Protein AF-0000000087518434 (afdb_homodimer)

Foldseek 3Di:
DDPPPPPDPDPDPPPCPVVPPPDDDDDPPPVVVQVVLVVQVVCQVVVNPFQEWEDEPPDIGGHHLVLLLVQFVQSVVVCVPPPPPSHYYYDYDYPAHPVLVVQQVCCSSHVDGDDDPVCLVRNLVVCVVRHRVVSNVVSVVVNVVVVVVVVVVVPPD/DDDDPPPDPDPDPPPCPVVPPPDDDDDPPPVVVQVVLVVQVVCQVVVNPFQEWEDEPPDIGGHHLVLLLVQFVQSVVVCVPPPPPSHYYYDYDYPAHPVLVVQQVCCSSHVDGDDDPVCLVRNLVVCVVRHRVVSNVVSVVVNVVVVVVVVVVVPPD

pLDDT: mean 83.7, std 20.3, range [28.55, 98.69]

Nearest PDB structures (foldseek):
  6xxs-assembly1_B  TM=9.021E-01  e=8.656E-11  Homo sapiens
  3lbz-assembly1_A  TM=9.138E-01  e=1.676E-10  Homo sapiens
  6zbu-assembly1_A  TM=9.008E-01  e=1.055E-10  Homo sapiens
  6xxs-assembly1_E  TM=9.007E-01  e=1.676E-10  Homo sapiens
  4hxi-assembly1_A  TM=9.025E-01  e=1.676E-10  Homo sapiens

Organism: NCBI:txid62062

Secondary structure (DSSP, 8-state):
-----------------------EEEE-THHHHHHHHHHHHHHHHHTTT--EEEEETTEEEEE-HHHHHHH-HHHHHHHHSS----SPEEEEE-S--HHHHHHHHHHHHHSEEEE-TTTHHHHHHHHHHHT-HHHHHHHHHHHHHHHHHHHHHHH--/-----------------------EEEE-THHHHHHHHHHHHHHHHHTTT--EEEEETTEEEEE-HHHHHHH-HHHHHHHHSS----SPEEEEE-S--HHHHHHHHHHHHHSEEEE-TTTHHHHHHHHHHHT-HHHHHHHHHHHHHHHHHHHHHHH--

InterPro domains:
  IPR000210 BTB/POZ domain [PF00651] (40-144)
  IPR000210 BTB/POZ domain [PS50097] (50-117)
  IPR000210 BTB/POZ domain [SM00225] (50-147)
  IPR011333 SKP1/BTB/POZ domain superfamily [G3DSA:3.30.710.10] (19-148)
  IPR011333 SKP1/BTB/POZ domain superfamily [SSF54695] (30-143)
  IPR030601 Kelch-like protein 35, BTB/POZ domain [cd18265] (27-148)

Solvent-accessible surface area (backbone atoms only — not comparable to full-atom values): 17457 Å² total; per-residue (Å²): 136,78,81,73,78,76,72,72,80,69,76,69,78,74,70,78,70,59,78,71,74,65,68,42,72,48,67,63,51,48,58,43,29,40,52,38,34,49,45,50,37,52,24,32,77,70,52,51,81,41,46,28,33,39,34,22,84,95,43,78,42,50,30,41,56,61,59,43,32,51,51,15,54,44,45,30,58,60,48,70,74,46,70,90,66,72,59,72,41,78,45,79,49,78,97,46,53,54,71,45,48,51,46,52,51,42,22,64,41,64,26,36,36,85,33,34,86,88,45,31,63,60,39,26,53,44,22,55,71,38,36,23,62,72,56,24,54,48,30,55,54,49,52,52,50,52,52,51,52,53,48,52,61,65,67,55,129,136,83,74,84,73,76,72,73,80,69,75,69,77,74,69,77,70,59,78,72,76,64,68,42,73,50,67,63,52,48,58,44,30,39,52,40,33,49,45,49,38,52,25,31,77,70,51,51,78,42,48,27,32,40,34,21,84,95,41,77,42,50,30,41,58,63,59,45,31,53,51,15,54,44,44,30,59,60,48,72,74,45,70,90,64,73,58,72,41,78,46,79,49,80,96,45,54,54,70,44,47,50,45,52,51,43,23,66,43,64,26,36,35,86,33,33,86,86,45,32,63,60,40,26,53,44,23,56,69,40,37,23,60,72,58,23,54,49,29,55,54,49,52,52,52,51,52,50,50,54,48,52,61,66,67,54,129

Sequence (314 aa):
MGFGSAGEPQPLPQGDQQPQRKEMSFCEGPRHAEQILQVLNVYRCSGTFTDMVLQVDSSEFPCHRAILSAGSIYFRTMFNGQLRESRQQLVRIQGIGASTMETVLNFVYEGKAALDEANVGSVFGAADMLGVSVLSKACVQEMHAFLQWGLSLIAFPMGFGSAGEPQPLPQGDQQPQRKEMSFCEGPRHAEQILQVLNVYRCSGTFTDMVLQVDSSEFPCHRAILSAGSIYFRTMFNGQLRESRQQLVRIQGIGASTMETVLNFVYEGKAALDEANVGSVFGAADMLGVSVLSKACVQEMHAFLQWGLSLIAFP

Structure (mmCIF, N/CA/C/O backbone):
data_AF-0000000087518434-model_v1
#
loop_
_entity.id
_entity.type
_entity.pdbx_description
1 polymer 'BTB domain-containing protein'
#
loop_
_atom_site.group_PDB
_atom_site.id
_atom_site.type_symbol
_atom_site.label_atom_id
_atom_site.label_alt_id
_atom_site.label_comp_id
_atom_site.label_asym_id
_atom_site.label_entity_id
_atom_site.label_seq_id
_atom_site.pdbx_PDB_ins_code
_atom_site.Cartn_x
_atom_site.Cartn_y
_atom_site.Cartn_z
_atom_site.occupancy
_atom_site.B_iso_or_equiv
_atom_site.auth_seq_id
_atom_site.auth_comp_id
_atom_site.auth_asym_id
_atom_site.auth_atom_id
_atom_site.pdbx_PDB_model_num
ATOM 1 N N . MET A 1 1 ? 34.125 68.812 -29.812 1 32.25 1 MET A N 1
ATOM 2 C CA . MET A 1 1 ? 34.375 67.812 -28.75 1 32.25 1 MET A CA 1
ATOM 3 C C . MET A 1 1 ? 33.156 67.562 -27.891 1 32.25 1 MET A C 1
ATOM 5 O O . MET A 1 1 ? 32.75 68.5 -27.141 1 32.25 1 MET A O 1
ATOM 9 N N . GLY A 1 2 ? 32.188 66.938 -28.469 1 34.12 2 GLY A N 1
ATOM 10 C CA . GLY A 1 2 ? 30.844 66.688 -27.969 1 34.12 2 GLY A CA 1
ATOM 11 C C . GLY A 1 2 ? 30.828 65.812 -26.719 1 34.12 2 GLY A C 1
ATOM 12 O O . GLY A 1 2 ? 31.516 64.812 -26.641 1 34.12 2 GLY A O 1
ATOM 13 N N . PHE A 1 3 ? 30.578 66.438 -25.562 1 37.62 3 PHE A N 1
ATOM 14 C CA . PHE A 1 3 ? 30.391 65.812 -24.25 1 37.62 3 PHE A CA 1
ATOM 15 C C . PHE A 1 3 ? 29.375 64.688 -24.312 1 37.62 3 PHE A C 1
ATOM 17 O O . PHE A 1 3 ? 28.25 64.875 -24.781 1 37.62 3 PHE A O 1
ATOM 24 N N . GLY A 1 4 ? 29.766 63.406 -24.641 1 36.69 4 GLY A N 1
ATOM 25 C CA . GLY A 1 4 ? 28.922 62.219 -24.641 1 36.69 4 GLY A CA 1
ATOM 26 C C . 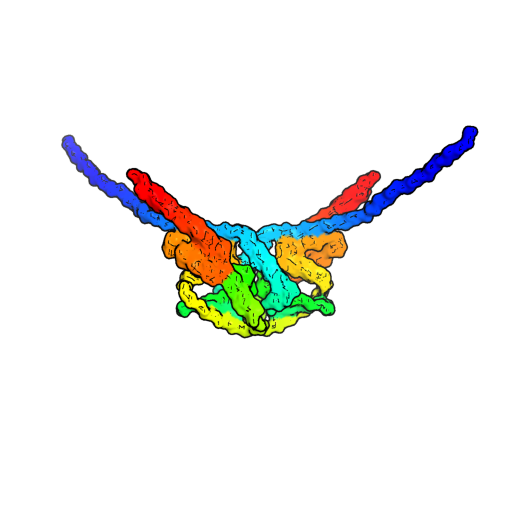GLY A 1 4 ? 28.109 62.062 -23.375 1 36.69 4 GLY A C 1
ATOM 27 O O . GLY A 1 4 ? 28.594 62.344 -22.281 1 36.69 4 GLY A O 1
ATOM 28 N N . SER A 1 5 ? 26.859 62.312 -23.422 1 34.34 5 SER A N 1
ATOM 29 C CA . SER A 1 5 ? 25.906 62.094 -22.344 1 34.34 5 SER A CA 1
ATOM 30 C C . SER A 1 5 ? 26.125 60.75 -21.656 1 34.34 5 SER A C 1
ATOM 32 O O . SER A 1 5 ? 26.297 59.75 -22.312 1 34.34 5 SER A O 1
ATOM 34 N N . ALA A 1 6 ? 26.797 60.781 -20.5 1 39.22 6 ALA A N 1
ATOM 35 C CA . ALA A 1 6 ? 26.938 59.656 -19.578 1 39.22 6 ALA A CA 1
ATOM 36 C C . ALA A 1 6 ? 25.625 58.875 -19.438 1 39.22 6 ALA A C 1
ATOM 38 O O . ALA A 1 6 ? 24.578 59.469 -19.188 1 39.22 6 ALA A O 1
ATOM 39 N N . GLY A 1 7 ? 25.453 57.844 -20.219 1 36.59 7 GLY A N 1
ATOM 40 C CA . GLY A 1 7 ? 24.328 56.906 -20.172 1 36.59 7 GLY A CA 1
ATOM 41 C C . GLY A 1 7 ? 23.797 56.688 -18.766 1 36.59 7 GLY A C 1
ATOM 42 O O . GLY A 1 7 ? 24.547 56.812 -17.781 1 36.59 7 GLY A O 1
ATOM 43 N N . GLU A 1 8 ? 22.578 57.094 -18.469 1 49.12 8 GLU A N 1
ATOM 44 C CA . GLU A 1 8 ? 21.906 56.844 -17.203 1 49.12 8 GLU A CA 1
ATOM 45 C C . GLU A 1 8 ? 22.141 55.438 -16.719 1 49.12 8 GLU A C 1
ATOM 47 O O . GLU A 1 8 ? 22.141 54.5 -17.516 1 49.12 8 GLU A O 1
ATOM 52 N N . PRO A 1 9 ? 22.828 55.25 -15.555 1 45.88 9 PRO A N 1
ATOM 53 C CA . PRO A 1 9 ? 23.016 53.875 -15.039 1 45.88 9 PRO A CA 1
ATOM 54 C C . PRO A 1 9 ? 21.75 53.031 -15.102 1 45.88 9 PRO A C 1
ATOM 56 O O . PRO A 1 9 ? 20.641 53.531 -14.875 1 45.88 9 PRO A O 1
ATOM 59 N N . GLN A 1 10 ? 21.562 52.188 -16.078 1 46.88 10 GLN A N 1
ATOM 60 C CA . GLN A 1 10 ? 20.422 51.281 -16.062 1 46.88 10 GLN A CA 1
ATOM 61 C C . GLN A 1 10 ? 20.234 50.625 -14.688 1 46.88 10 GLN A C 1
ATOM 63 O O . GLN A 1 10 ? 21.219 50.312 -14.008 1 46.88 10 GLN A O 1
ATOM 68 N N . PRO A 1 11 ? 19.109 50.969 -14.008 1 48.28 11 PRO A N 1
ATOM 69 C CA . PRO A 1 11 ? 18.938 50.312 -12.719 1 48.28 11 PRO A CA 1
ATOM 70 C C . PRO A 1 11 ? 19.359 48.844 -12.742 1 48.28 11 PRO A C 1
ATOM 72 O O . PRO A 1 11 ? 19.266 48.188 -13.781 1 48.28 11 PRO A O 1
ATOM 75 N N . LEU A 1 12 ? 20.312 48.406 -12 1 46.69 12 LEU A N 1
ATOM 76 C CA . LEU A 1 12 ? 20.641 47 -11.805 1 46.69 12 LEU A CA 1
ATOM 77 C C . LEU A 1 12 ? 19.375 46.156 -11.766 1 46.69 12 LEU A C 1
ATOM 79 O O . LEU A 1 12 ? 18.312 46.625 -11.352 1 46.69 12 LEU A O 1
ATOM 83 N N . PRO A 1 13 ? 19.141 45.25 -12.656 1 43.88 13 PRO A N 1
ATOM 84 C CA . PRO A 1 13 ? 17.953 44.406 -12.469 1 43.88 13 PRO A CA 1
ATOM 85 C C . PRO A 1 13 ? 17.672 44.094 -11 1 43.88 13 PRO A C 1
ATOM 87 O O . PRO A 1 13 ? 18.594 43.844 -10.227 1 43.88 13 PRO A O 1
ATOM 90 N N . GLN A 1 14 ? 16.906 44.906 -10.297 1 39.97 14 GLN A N 1
ATOM 91 C CA . GLN A 1 14 ? 16.438 44.438 -8.992 1 39.97 14 GLN A CA 1
ATOM 92 C C . GLN A 1 14 ? 16.234 42.938 -8.969 1 39.97 14 GLN A C 1
ATOM 94 O O . GLN A 1 14 ? 15.336 42.406 -9.633 1 39.97 14 GLN A O 1
ATOM 99 N N . GLY A 1 15 ? 17.25 42.125 -9.141 1 40.81 15 GLY A N 1
ATOM 100 C CA . GLY A 1 15 ? 17 40.719 -8.828 1 40.81 15 GLY A CA 1
ATOM 101 C C . GLY A 1 15 ? 15.961 40.531 -7.738 1 40.81 15 GLY A C 1
ATOM 102 O O . GLY A 1 15 ? 16.094 41.062 -6.641 1 40.81 15 GLY A O 1
ATOM 103 N N . ASP A 1 16 ? 14.695 40.594 -8.039 1 42 16 ASP A N 1
ATOM 104 C CA . ASP A 1 16 ? 13.617 40.156 -7.148 1 42 16 ASP A CA 1
ATOM 105 C C . ASP A 1 16 ? 14.102 39.094 -6.172 1 42 16 ASP A C 1
ATOM 107 O O . ASP A 1 16 ? 14.148 37.906 -6.508 1 42 16 ASP A O 1
ATOM 111 N N . GLN A 1 17 ? 15.156 39.281 -5.453 1 43.94 17 GLN A N 1
ATOM 112 C CA . GLN A 1 17 ? 15.469 38.406 -4.324 1 43.94 17 GLN A CA 1
ATOM 113 C C . GLN A 1 17 ? 14.211 38.062 -3.527 1 43.94 17 GLN A C 1
ATOM 115 O O . GLN A 1 17 ? 13.898 38.719 -2.541 1 43.94 17 GLN A O 1
ATOM 120 N N . GLN A 1 18 ? 13.062 38.031 -4.043 1 43.78 18 GLN A N 1
ATOM 121 C CA . GLN A 1 18 ? 12.031 37.438 -3.205 1 43.78 18 GLN A CA 1
ATOM 122 C C . GLN A 1 18 ? 12.586 36.281 -2.389 1 43.78 18 GLN A C 1
ATOM 124 O O . GLN A 1 18 ? 13.266 35.406 -2.928 1 43.78 18 GLN A O 1
ATOM 129 N N . PRO A 1 19 ? 12.914 36.406 -1.161 1 50.56 19 PRO A N 1
ATOM 130 C CA . PRO A 1 19 ? 13.336 35.25 -0.361 1 50.56 19 PRO A CA 1
ATOM 131 C C . PRO A 1 19 ? 12.688 33.969 -0.819 1 50.56 19 PRO A C 1
ATOM 133 O O . PRO A 1 19 ? 11.469 33.875 -0.977 1 50.56 19 PRO A O 1
ATOM 136 N N . GLN A 1 20 ? 13.289 33.312 -1.78 1 51.69 20 GLN A N 1
ATOM 137 C CA . GLN A 1 20 ? 12.852 32 -2.211 1 51.69 20 GLN A CA 1
ATOM 138 C C . GLN A 1 20 ? 12.383 31.156 -1.024 1 51.69 20 GLN A C 1
ATOM 140 O O . GLN A 1 20 ? 13.148 30.906 -0.09 1 51.69 20 GLN A O 1
ATOM 145 N N . ARG A 1 21 ? 11.094 31.328 -0.575 1 56.25 21 ARG A N 1
ATOM 146 C CA . ARG A 1 21 ? 10.508 30.406 0.395 1 56.25 21 ARG A CA 1
ATOM 147 C C . ARG A 1 21 ? 11.008 28.984 0.167 1 56.25 21 ARG A C 1
ATOM 149 O O . ARG A 1 21 ? 10.75 28.391 -0.883 1 56.25 21 ARG A O 1
ATOM 156 N N . LYS A 1 22 ? 12.188 28.719 0.733 1 62.34 22 LYS A N 1
ATOM 157 C CA . LYS A 1 22 ? 12.773 27.375 0.648 1 62.34 22 LYS A CA 1
ATOM 158 C C . LYS A 1 22 ? 11.734 26.297 0.935 1 62.34 22 LYS A C 1
ATOM 160 O O . LYS A 1 22 ? 11.211 26.219 2.047 1 62.34 22 LYS A O 1
ATOM 165 N N . GLU A 1 23 ? 11.008 25.984 -0.038 1 70.31 23 GLU A N 1
ATOM 166 C CA . GLU A 1 23 ? 10.148 24.812 0.054 1 70.31 23 GLU A CA 1
ATOM 167 C C . GLU A 1 23 ? 10.977 23.531 0.197 1 70.31 23 GLU A C 1
ATOM 169 O O . GLU A 1 23 ? 11.93 23.328 -0.558 1 70.31 23 GLU A O 1
ATOM 174 N N . MET A 1 24 ? 10.867 23.016 1.448 1 77.5 24 MET A N 1
ATOM 175 C CA . MET A 1 24 ? 11.547 21.734 1.645 1 77.5 24 MET A CA 1
ATOM 176 C C . MET A 1 24 ? 10.562 20.578 1.522 1 77.5 24 MET A C 1
ATOM 178 O O . MET A 1 24 ? 9.398 20.703 1.907 1 77.5 24 MET A O 1
ATOM 182 N N . SER A 1 25 ? 11.062 19.641 0.683 1 83.75 25 SER A N 1
ATOM 183 C CA . SER A 1 25 ? 10.258 18.422 0.542 1 83.75 25 SER A CA 1
ATOM 184 C C . SER A 1 25 ? 10.805 17.297 1.41 1 83.75 25 SER A C 1
ATOM 186 O O . SER A 1 25 ? 12 17 1.37 1 83.75 25 SER A O 1
ATOM 188 N N . PHE A 1 26 ? 9.922 16.891 2.389 1 87.94 26 PHE A N 1
ATOM 189 C CA . PHE A 1 26 ? 10.297 15.711 3.16 1 87.94 26 PHE A CA 1
ATOM 190 C C . PHE A 1 26 ? 9.836 14.438 2.463 1 87.94 26 PHE A C 1
ATOM 192 O O . PHE A 1 26 ? 8.703 14.367 1.969 1 87.94 26 PHE A O 1
ATOM 199 N N . CYS A 1 27 ? 10.797 13.461 2.434 1 85.31 27 CYS A N 1
ATOM 200 C CA . CYS A 1 27 ? 10.484 12.164 1.845 1 85.31 27 CYS A CA 1
ATOM 201 C C . CYS A 1 27 ? 10.992 11.031 2.729 1 85.31 27 CYS A C 1
ATOM 203 O O . CYS A 1 27 ? 12.156 11.016 3.131 1 85.31 27 CYS A O 1
ATOM 205 N N . GLU A 1 28 ? 10.094 10.188 3.105 1 84.38 28 GLU A N 1
ATOM 206 C CA . GLU A 1 28 ? 10.461 9.016 3.889 1 84.38 28 GLU A CA 1
ATOM 207 C C . GLU A 1 28 ? 11.062 7.93 3.002 1 84.38 28 GLU A C 1
ATOM 209 O O . GLU A 1 28 ? 11.711 7.004 3.496 1 84.38 28 GLU A O 1
ATOM 214 N N . GLY A 1 29 ? 11 8.07 1.747 1 80.56 29 GLY A N 1
ATOM 215 C CA . GLY A 1 29 ? 11.586 7.07 0.866 1 80.56 29 GLY A CA 1
ATOM 216 C C . GLY A 1 29 ? 10.742 5.816 0.744 1 80.56 29 GLY A C 1
ATOM 217 O O . GLY A 1 29 ? 9.547 5.836 1.035 1 80.56 29 GLY A O 1
ATOM 218 N N . PRO A 1 30 ? 11.32 4.773 0.325 1 87.31 30 PRO A N 1
ATOM 219 C CA . PRO A 1 30 ? 10.594 3.539 0.009 1 87.31 30 PRO A CA 1
ATOM 220 C C . PRO A 1 30 ? 10.109 2.803 1.256 1 87.31 30 PRO A C 1
ATOM 222 O O . PRO A 1 30 ? 9.18 1.996 1.18 1 87.31 30 PRO A O 1
ATOM 225 N N . ARG A 1 31 ? 10.641 3.133 2.365 1 92.62 31 ARG A N 1
ATOM 226 C CA . ARG A 1 31 ? 10.281 2.438 3.598 1 92.62 31 ARG A CA 1
ATOM 227 C C . ARG A 1 31 ? 8.828 2.703 3.969 1 92.62 31 ARG A C 1
ATOM 229 O O . ARG A 1 31 ? 8.133 1.809 4.457 1 92.62 31 ARG A O 1
ATOM 236 N N . HIS A 1 32 ? 8.375 3.883 3.688 1 96.31 32 HIS A N 1
ATOM 237 C CA . HIS A 1 32 ? 7 4.242 4.02 1 96.31 32 HIS A CA 1
ATOM 238 C C . HIS A 1 32 ? 6.004 3.334 3.307 1 96.31 32 HIS A C 1
ATOM 240 O O . HIS A 1 32 ? 5.141 2.73 3.945 1 96.31 32 HIS A O 1
ATOM 246 N N . ALA A 1 33 ? 6.219 3.221 2.045 1 97.06 33 ALA A N 1
ATOM 247 C CA . ALA A 1 33 ? 5.309 2.404 1.245 1 97.06 33 ALA A CA 1
ATOM 248 C C . ALA A 1 33 ? 5.336 0.947 1.697 1 97.06 33 ALA A C 1
ATOM 250 O O . ALA A 1 33 ? 4.297 0.293 1.775 1 97.06 33 ALA A O 1
ATOM 251 N N . GLU A 1 34 ? 6.504 0.517 1.979 1 96.81 34 GLU A N 1
ATOM 252 C CA . GLU A 1 34 ? 6.656 -0.867 2.42 1 96.81 34 GLU A CA 1
ATOM 253 C C . GLU A 1 34 ? 5.91 -1.114 3.729 1 96.81 34 GLU A C 1
ATOM 255 O O . GLU A 1 34 ? 5.27 -2.154 3.898 1 96.81 34 GLU A O 1
ATOM 260 N N . GLN A 1 35 ? 6.035 -0.182 4.602 1 96.81 35 GLN A N 1
ATOM 261 C CA . GLN A 1 35 ? 5.367 -0.323 5.895 1 96.81 35 GLN A CA 1
ATOM 262 C C . GLN A 1 35 ? 3.85 -0.346 5.727 1 96.81 35 GLN A C 1
ATOM 264 O O . GLN A 1 35 ? 3.164 -1.162 6.348 1 96.81 35 GLN A O 1
ATOM 269 N N . ILE A 1 36 ? 3.359 0.529 4.934 1 98.06 36 ILE A N 1
ATOM 270 C CA . ILE A 1 36 ? 1.918 0.575 4.707 1 98.06 36 ILE A CA 1
ATOM 271 C C . ILE A 1 36 ? 1.447 -0.748 4.105 1 98.06 36 ILE A C 1
ATOM 273 O O . ILE A 1 36 ? 0.472 -1.339 4.574 1 98.06 36 ILE A O 1
ATOM 277 N N . LEU A 1 37 ? 2.152 -1.189 3.104 1 98 37 LEU A N 1
ATOM 278 C CA . LEU A 1 37 ? 1.751 -2.404 2.406 1 98 37 LEU A CA 1
ATOM 279 C C . LEU A 1 37 ? 1.824 -3.613 3.332 1 98 37 LEU A C 1
ATOM 281 O O . LEU A 1 37 ? 0.997 -4.523 3.24 1 98 37 LEU A O 1
ATOM 285 N N . GLN A 1 38 ? 2.797 -3.629 4.215 1 97.25 38 GLN A N 1
ATOM 286 C CA . GLN A 1 38 ? 2.91 -4.707 5.195 1 97.25 38 GLN A CA 1
ATOM 287 C C . GLN A 1 38 ? 1.684 -4.762 6.098 1 97.25 38 GLN A C 1
ATOM 289 O O . GLN A 1 38 ? 1.158 -5.84 6.379 1 97.25 38 GLN A O 1
ATOM 294 N N . VAL A 1 39 ? 1.284 -3.637 6.539 1 97.81 39 VAL A N 1
ATOM 295 C CA . VAL A 1 39 ? 0.103 -3.576 7.391 1 97.81 39 VAL A CA 1
ATOM 296 C C . VAL A 1 39 ? -1.125 -4.035 6.609 1 97.81 39 VAL A C 1
ATOM 298 O O . VAL A 1 39 ? -1.961 -4.777 7.133 1 97.81 39 VAL A O 1
ATOM 301 N N . LEU A 1 40 ? -1.225 -3.621 5.395 1 98.25 40 LEU A N 1
ATOM 302 C CA . LEU A 1 40 ? -2.354 -4.031 4.566 1 98.25 40 LEU A CA 1
ATOM 303 C C . LEU A 1 40 ? -2.361 -5.543 4.367 1 98.25 40 LEU A C 1
ATOM 305 O O . LEU A 1 40 ? -3.428 -6.156 4.273 1 98.25 40 LEU A O 1
ATOM 309 N N . ASN A 1 41 ? -1.206 -6.094 4.301 1 98.19 41 ASN A N 1
ATOM 310 C CA . ASN A 1 41 ? -1.146 -7.551 4.207 1 98.19 41 ASN A CA 1
ATOM 311 C C . ASN A 1 41 ? -1.658 -8.211 5.484 1 98.19 41 ASN A C 1
ATOM 313 O O . ASN A 1 41 ? -2.314 -9.258 5.426 1 98.19 41 ASN A O 1
ATOM 317 N N . VAL A 1 42 ? -1.319 -7.68 6.598 1 97.81 42 VAL A N 1
ATOM 318 C CA . VAL A 1 42 ? -1.85 -8.172 7.863 1 97.81 42 VAL A CA 1
ATOM 319 C C . VAL A 1 42 ? -3.375 -8.094 7.848 1 97.81 42 VAL A C 1
ATOM 321 O O . VAL A 1 42 ? -4.055 -9.039 8.266 1 97.81 42 VAL A O 1
ATOM 324 N N . TYR A 1 43 ? -3.865 -7 7.344 1 96.5 43 TYR A N 1
ATOM 325 C CA . TYR A 1 43 ? -5.309 -6.828 7.23 1 96.5 43 TYR A CA 1
ATOM 326 C C . TYR A 1 43 ? -5.914 -7.887 6.312 1 96.5 43 TYR A C 1
ATOM 328 O O . TYR A 1 43 ? -6.988 -8.422 6.598 1 96.5 43 TYR A O 1
ATOM 336 N N . ARG A 1 44 ? -5.238 -8.164 5.227 1 97.56 44 ARG A N 1
ATOM 337 C CA . ARG A 1 44 ? -5.711 -9.211 4.324 1 97.56 44 ARG A CA 1
ATOM 338 C C . ARG A 1 44 ? -5.828 -10.547 5.051 1 97.56 44 ARG A C 1
ATOM 340 O O . ARG A 1 44 ? -6.867 -11.211 4.984 1 97.56 44 ARG A O 1
ATOM 347 N N . CYS A 1 45 ? -4.785 -10.883 5.777 1 96.69 45 CYS A N 1
ATOM 348 C CA . CYS A 1 45 ? -4.699 -12.18 6.438 1 96.69 45 CYS A CA 1
ATOM 349 C C . CYS A 1 45 ? -5.742 -12.297 7.543 1 96.69 45 CYS A C 1
ATOM 351 O O . CYS A 1 45 ? -6.234 -13.391 7.824 1 96.69 45 CYS A O 1
ATOM 353 N N . SER A 1 46 ? -6.129 -11.211 8.148 1 94.88 46 SER A N 1
ATOM 354 C CA . SER A 1 46 ? -7.102 -11.227 9.234 1 94.88 46 SER A CA 1
ATOM 355 C C . SER A 1 46 ? -8.5 -10.875 8.734 1 94.88 46 SER A C 1
ATOM 357 O O . SER A 1 46 ? -9.461 -10.875 9.508 1 94.88 46 SER A O 1
ATOM 359 N N . GLY A 1 47 ? -8.625 -10.516 7.477 1 94.56 47 GLY A N 1
ATOM 360 C CA . GLY A 1 47 ? -9.922 -10.156 6.91 1 94.56 47 GLY A CA 1
ATOM 361 C C . GLY A 1 47 ? -10.375 -8.766 7.309 1 94.56 47 GLY A C 1
ATOM 362 O O . GLY A 1 47 ? -11.57 -8.453 7.23 1 94.56 47 GLY A O 1
ATOM 363 N N . THR A 1 48 ? -9.438 -7.918 7.758 1 93.12 48 THR A N 1
ATOM 364 C CA . THR A 1 48 ? -9.766 -6.574 8.219 1 93.12 48 THR A CA 1
ATOM 365 C C . THR A 1 48 ? -9.922 -5.617 7.039 1 93.12 48 THR A C 1
ATOM 367 O O . THR A 1 48 ? -9.039 -5.523 6.188 1 93.12 48 THR A O 1
ATOM 370 N N . PHE A 1 49 ? -11.055 -5.004 6.902 1 91.94 49 PHE A N 1
ATOM 371 C CA . PHE A 1 49 ? -11.406 -3.984 5.922 1 91.94 49 PHE A CA 1
ATOM 372 C C . PHE A 1 49 ? -11.406 -4.566 4.512 1 91.94 49 PHE A C 1
ATOM 374 O O . PHE A 1 49 ? -11.305 -3.828 3.529 1 91.94 49 PHE A O 1
ATOM 381 N N . THR A 1 50 ? -11.289 -5.848 4.352 1 94.5 50 THR A N 1
ATOM 382 C CA . THR A 1 50 ? -11.391 -6.449 3.025 1 94.5 50 THR A CA 1
ATOM 383 C C . THR A 1 50 ? -12.789 -6.262 2.451 1 94.5 50 THR A C 1
ATOM 385 O O . THR A 1 50 ? -13.766 -6.148 3.199 1 94.5 50 THR A O 1
ATOM 388 N N . ASP A 1 51 ? -12.836 -6.215 1.136 1 91.5 51 ASP A N 1
ATOM 389 C CA . ASP A 1 51 ? -14.133 -5.965 0.516 1 91.5 51 ASP A CA 1
ATOM 390 C C . ASP A 1 51 ? -14.383 -6.934 -0.636 1 91.5 51 ASP A C 1
ATOM 392 O O . ASP A 1 51 ? -15.305 -6.734 -1.435 1 91.5 51 ASP A O 1
ATOM 396 N N . MET A 1 52 ? -13.641 -7.949 -0.763 1 92.69 52 MET A N 1
ATOM 397 C CA . MET A 1 52 ? -13.883 -9.016 -1.732 1 92.69 52 MET A CA 1
ATOM 398 C C . MET A 1 52 ? -13.25 -10.328 -1.271 1 92.69 52 MET A C 1
ATOM 400 O O . MET A 1 52 ? -12.359 -10.32 -0.415 1 92.69 52 MET A O 1
ATOM 404 N N . VAL A 1 53 ? -13.727 -11.406 -1.848 1 96.56 53 VAL A N 1
ATOM 405 C CA . VAL A 1 53 ? -13.188 -12.734 -1.571 1 96.56 53 VAL A CA 1
ATOM 406 C C . VAL A 1 53 ? -12.922 -13.469 -2.885 1 96.56 53 VAL A C 1
ATOM 408 O O . VAL A 1 53 ? -13.781 -13.5 -3.77 1 96.56 53 VAL A O 1
ATOM 411 N N . LEU A 1 54 ? -11.766 -13.984 -3.021 1 97.31 54 LEU A N 1
ATOM 412 C CA . LEU A 1 54 ? -11.445 -14.883 -4.125 1 97.31 54 LEU A CA 1
ATOM 413 C C . LEU A 1 54 ? -11.68 -16.328 -3.729 1 97.31 54 LEU A C 1
ATOM 415 O O . LEU A 1 54 ? -11.195 -16.781 -2.688 1 97.31 54 LEU A O 1
ATOM 419 N N . GLN A 1 55 ? -12.43 -16.969 -4.5 1 98 55 GLN A N 1
ATOM 420 C CA . GLN A 1 55 ? -12.648 -18.406 -4.293 1 98 55 GLN A CA 1
ATOM 421 C C . GLN A 1 55 ? -11.836 -19.234 -5.285 1 98 55 GLN A C 1
ATOM 423 O O . GLN A 1 55 ? -12 -19.094 -6.496 1 98 55 GLN A O 1
ATOM 428 N N . VAL A 1 56 ? -10.977 -20.031 -4.793 1 97.5 56 VAL A N 1
ATOM 429 C CA . VAL A 1 56 ? -10.133 -20.938 -5.562 1 97.5 56 VAL A CA 1
ATOM 430 C C . VAL A 1 56 ? -10.258 -22.359 -5 1 97.5 56 VAL A C 1
ATOM 432 O O . VAL A 1 56 ? -9.867 -22.609 -3.861 1 97.5 56 VAL A O 1
ATOM 435 N N . ASP A 1 57 ? -10.727 -23.219 -5.793 1 94 57 ASP A N 1
ATOM 436 C CA . ASP A 1 57 ? -11.039 -24.547 -5.281 1 94 57 ASP A CA 1
ATOM 437 C C . ASP A 1 57 ? -11.914 -24.469 -4.035 1 94 57 ASP A C 1
ATOM 439 O O . ASP A 1 57 ? -13.008 -23.906 -4.074 1 94 57 ASP A O 1
ATOM 443 N N . SER A 1 58 ? -11.516 -25.031 -2.902 1 94.94 58 SER A N 1
ATOM 444 C CA . SER A 1 58 ? -12.289 -25 -1.666 1 94.94 58 SER A CA 1
ATOM 445 C C . SER A 1 58 ? -11.773 -23.922 -0.714 1 94.94 58 SER A C 1
ATOM 447 O O . SER A 1 58 ? -12.227 -23.828 0.426 1 94.94 58 SER A O 1
ATOM 449 N N . SER A 1 59 ? -10.922 -23.109 -1.248 1 97.56 59 SER A N 1
ATOM 450 C CA . SER A 1 59 ? -10.305 -22.094 -0.395 1 97.56 59 SER A CA 1
ATOM 451 C C . SER A 1 59 ? -10.828 -20.703 -0.719 1 97.56 59 SER A C 1
ATOM 453 O O . SER A 1 59 ? -11.18 -2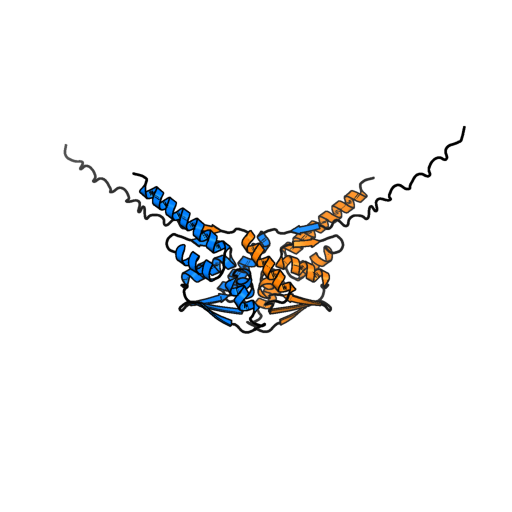0.422 -1.865 1 97.56 59 SER A O 1
ATOM 455 N N . GLU A 1 60 ? -10.891 -19.906 0.343 1 97.81 60 GLU A N 1
ATOM 456 C CA . GLU A 1 60 ? -11.297 -18.516 0.22 1 97.81 60 GLU A CA 1
ATOM 457 C C . GLU A 1 60 ? -10.172 -17.578 0.64 1 97.81 60 GLU A C 1
ATOM 459 O O . GLU A 1 60 ? -9.492 -17.812 1.639 1 97.81 60 GLU A O 1
ATOM 464 N N . PHE A 1 61 ? -10.008 -16.484 -0.173 1 98.12 61 PHE A N 1
ATOM 465 C CA . PHE A 1 61 ? -8.969 -15.508 0.089 1 98.12 61 PHE A CA 1
ATOM 466 C C . PHE A 1 61 ? -9.562 -14.109 0.188 1 98.12 61 PHE A C 1
ATOM 468 O O . PHE A 1 61 ? -9.844 -13.469 -0.832 1 98.12 61 PHE A O 1
ATOM 475 N N . PRO A 1 62 ? -9.781 -1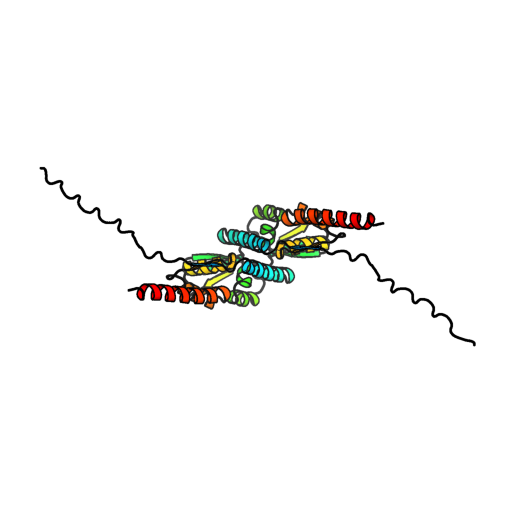3.625 1.435 1 97 62 PRO A N 1
ATOM 476 C CA . PRO A 1 62 ? -10.164 -12.219 1.546 1 97 62 PRO A CA 1
ATOM 477 C C . PRO A 1 62 ? -9.102 -11.266 1.01 1 97 62 PRO A C 1
ATOM 479 O O . PRO A 1 62 ? -7.902 -11.523 1.183 1 97 62 PRO A O 1
ATOM 482 N N . CYS A 1 63 ? -9.516 -10.242 0.291 1 97.38 63 CYS A N 1
ATOM 483 C CA . CYS A 1 63 ? -8.594 -9.281 -0.307 1 97.38 63 CYS A CA 1
ATOM 484 C C . CYS A 1 63 ? -9.195 -7.887 -0.336 1 97.38 63 CYS A C 1
ATOM 486 O O . CYS A 1 63 ? -10.398 -7.719 -0.111 1 97.38 63 CYS A O 1
ATOM 488 N N . HIS A 1 64 ? -8.438 -6.926 -0.507 1 96.12 64 HIS A N 1
ATOM 489 C CA . HIS A 1 64 ? -8.875 -5.574 -0.827 1 96.12 64 HIS A CA 1
ATOM 490 C C . HIS A 1 64 ? -8.969 -5.363 -2.334 1 96.12 64 HIS A C 1
ATOM 492 O O . HIS A 1 64 ? -7.98 -5.555 -3.051 1 96.12 64 HIS A O 1
ATOM 498 N N . ARG A 1 65 ? -10.086 -4.973 -2.783 1 95.69 65 ARG A N 1
ATOM 499 C CA . ARG A 1 65 ? -10.312 -4.746 -4.207 1 95.69 65 ARG A CA 1
ATOM 500 C C . ARG A 1 65 ? -9.305 -3.752 -4.77 1 95.69 65 ARG A C 1
ATOM 502 O O . ARG A 1 65 ? -8.742 -3.969 -5.844 1 95.69 65 ARG A O 1
ATOM 509 N N . ALA A 1 66 ? -9.078 -2.664 -4.027 1 95.94 66 ALA A N 1
ATOM 510 C CA . ALA A 1 66 ? -8.172 -1.608 -4.469 1 95.94 66 ALA A CA 1
ATOM 511 C C . ALA A 1 66 ? -6.762 -2.15 -4.68 1 95.94 66 ALA A C 1
ATOM 513 O O . ALA A 1 66 ? -6.102 -1.813 -5.664 1 95.94 66 ALA A O 1
ATOM 514 N N . ILE A 1 67 ? -6.234 -2.98 -3.768 1 98 67 ILE A N 1
ATOM 515 C CA . ILE A 1 67 ? -4.879 -3.518 -3.852 1 98 67 ILE A CA 1
ATOM 516 C C . ILE A 1 67 ? -4.781 -4.496 -5.016 1 98 67 ILE A C 1
ATOM 518 O O . ILE A 1 67 ? -3.82 -4.461 -5.789 1 98 67 ILE A O 1
ATOM 522 N N . LEU A 1 68 ? -5.801 -5.395 -5.211 1 97.44 68 LEU A N 1
ATOM 523 C CA . LEU A 1 68 ? -5.805 -6.312 -6.344 1 97.44 68 LEU A CA 1
ATOM 524 C C . LEU A 1 68 ? -5.801 -5.551 -7.664 1 97.44 68 LEU A C 1
ATOM 526 O O . LEU A 1 68 ? -5.047 -5.891 -8.578 1 97.44 68 LEU A O 1
ATOM 530 N N . SER A 1 69 ? -6.656 -4.535 -7.691 1 96.69 69 SER A N 1
ATOM 531 C CA . SER A 1 69 ? -6.738 -3.709 -8.891 1 96.69 69 SER A CA 1
ATOM 532 C C . SER A 1 69 ? -5.406 -3.021 -9.18 1 96.69 69 SER A C 1
ATOM 534 O O . SER A 1 69 ? -5.023 -2.863 -10.344 1 96.69 69 SER A O 1
ATOM 536 N N . ALA A 1 70 ? -4.684 -2.619 -8.18 1 97.5 70 ALA A N 1
ATOM 537 C CA . ALA A 1 70 ? -3.406 -1.929 -8.328 1 97.5 70 ALA A CA 1
ATOM 538 C C . ALA A 1 70 ? -2.316 -2.887 -8.797 1 97.5 70 ALA A C 1
ATOM 540 O O . ALA A 1 70 ? -1.407 -2.492 -9.531 1 97.5 70 ALA A O 1
ATOM 541 N N . GLY A 1 71 ? -2.391 -4.129 -8.414 1 97.88 71 GLY A N 1
ATOM 542 C CA . GLY A 1 71 ? -1.285 -5.047 -8.625 1 97.88 71 GLY A CA 1
ATOM 543 C C . GLY A 1 71 ? -1.55 -6.051 -9.734 1 97.88 71 GLY A C 1
ATOM 544 O O . GLY A 1 71 ? -0.665 -6.824 -10.102 1 97.88 71 GLY A O 1
ATOM 545 N N . SER A 1 72 ? -2.717 -6.105 -10.281 1 97.94 72 SER A N 1
ATOM 546 C CA . SER A 1 72 ? -3.129 -7.09 -11.273 1 97.94 72 SER A CA 1
ATOM 547 C C . SER A 1 72 ? -3.975 -6.445 -12.367 1 97.94 72 SER A C 1
ATOM 549 O O . SER A 1 72 ? -5.055 -5.918 -12.094 1 97.94 72 SER A O 1
ATOM 551 N N . ILE A 1 73 ? -3.527 -6.582 -13.617 1 96.94 73 ILE A N 1
ATOM 552 C CA . ILE A 1 73 ? -4.262 -6.016 -14.75 1 96.94 73 ILE A CA 1
ATOM 553 C C . ILE A 1 73 ? -5.594 -6.746 -14.914 1 96.94 73 ILE A C 1
ATOM 555 O O . ILE A 1 73 ? -6.602 -6.133 -15.281 1 96.94 73 ILE A O 1
ATOM 559 N N . TYR A 1 74 ? -5.602 -7.996 -14.625 1 95.69 74 TYR A N 1
ATOM 560 C CA . TYR A 1 74 ? -6.816 -8.797 -14.672 1 95.69 74 TYR A CA 1
ATOM 561 C C . TYR A 1 74 ? -7.891 -8.219 -13.758 1 95.69 74 TYR A C 1
ATOM 563 O O . TYR A 1 74 ? -9.008 -7.938 -14.203 1 95.69 74 TYR A O 1
ATOM 571 N N . PHE A 1 75 ? -7.566 -7.941 -12.57 1 95.5 75 PHE A N 1
ATOM 572 C CA . PHE A 1 75 ? -8.539 -7.43 -11.609 1 95.5 75 PHE A CA 1
ATOM 573 C C . PHE A 1 75 ? -8.836 -5.961 -11.875 1 95.5 75 PHE A C 1
ATOM 575 O O . PHE A 1 75 ? -9.961 -5.504 -11.664 1 95.5 75 PHE A O 1
ATOM 582 N N . ARG A 1 76 ? -7.828 -5.227 -12.312 1 95 76 ARG A N 1
ATOM 583 C CA . ARG A 1 76 ? -8.055 -3.83 -12.672 1 95 76 ARG A CA 1
ATOM 584 C C . ARG A 1 76 ? -9.133 -3.713 -13.75 1 95 76 ARG A C 1
ATOM 586 O O . ARG A 1 76 ? -10.039 -2.885 -13.641 1 95 76 ARG A O 1
ATOM 593 N N . THR A 1 77 ? -9.07 -4.504 -14.75 1 92.81 77 THR A N 1
ATOM 594 C CA . THR A 1 77 ? -10.023 -4.512 -15.859 1 92.81 77 THR A CA 1
ATOM 595 C C . THR A 1 77 ? -11.391 -5.012 -15.391 1 92.81 77 THR A C 1
ATOM 597 O O . THR A 1 77 ? -12.422 -4.426 -15.727 1 92.81 77 THR A O 1
ATOM 600 N N . MET A 1 78 ? -11.352 -6.039 -14.547 1 90.12 78 MET A N 1
ATOM 601 C CA . MET A 1 78 ? -12.594 -6.641 -14.055 1 90.12 78 MET A CA 1
ATOM 602 C C . MET A 1 78 ? -13.406 -5.629 -13.258 1 90.12 78 MET A C 1
ATOM 604 O O . MET A 1 78 ? -14.625 -5.559 -13.398 1 90.12 78 MET A O 1
ATOM 608 N N . PHE A 1 79 ? -12.734 -4.816 -12.438 1 89.38 79 PHE A N 1
ATOM 609 C CA . PHE A 1 79 ? -13.445 -3.939 -11.516 1 89.38 79 PHE A CA 1
ATOM 610 C C . PHE A 1 79 ? -13.68 -2.568 -12.141 1 89.38 79 PHE A C 1
ATOM 612 O O . PHE A 1 79 ? -14.477 -1.774 -11.633 1 89.38 79 PHE A O 1
ATOM 619 N N . ASN A 1 80 ? -12.844 -2.092 -13.078 1 80.5 80 ASN A N 1
ATOM 620 C CA . ASN A 1 80 ? -13.086 -0.818 -13.742 1 80.5 80 ASN A CA 1
ATOM 621 C C . ASN A 1 80 ? -14.484 -0.752 -14.344 1 80.5 80 ASN A C 1
ATOM 623 O O . ASN A 1 80 ? -15.086 0.322 -14.422 1 80.5 80 ASN A O 1
ATOM 627 N N . GLY A 1 81 ? -15.008 -1.805 -14.867 1 67 81 GLY A N 1
ATOM 628 C CA . GLY A 1 81 ? -16.344 -1.834 -15.422 1 67 81 GLY A CA 1
ATOM 629 C C . GLY A 1 81 ? -17.422 -2.01 -14.367 1 67 81 GLY A C 1
ATOM 630 O O . GLY A 1 81 ? -18.609 -1.876 -14.656 1 67 81 GLY A O 1
ATOM 631 N N . GLN A 1 82 ? -16.953 -2.469 -13.289 1 60.47 82 GLN A N 1
ATOM 632 C CA . GLN A 1 82 ? -17.922 -2.789 -12.25 1 60.47 82 GLN A CA 1
ATOM 633 C C . GLN A 1 82 ? -18.219 -1.574 -11.375 1 60.47 82 GLN A C 1
ATOM 635 O O . GLN A 1 82 ? -17.297 -0.813 -11.039 1 60.47 82 GLN A O 1
ATOM 640 N N . LEU A 1 83 ? -19.328 -0.951 -11.594 1 51.16 83 LEU A N 1
ATOM 641 C CA . LEU A 1 83 ? -19.812 0.119 -10.719 1 51.16 83 LEU A CA 1
ATOM 642 C C . LEU A 1 83 ? -19.5 -0.192 -9.258 1 51.16 83 LEU A C 1
ATOM 644 O O . LEU A 1 83 ? -19.297 -1.353 -8.898 1 51.16 83 LEU A O 1
ATOM 648 N N . ARG A 1 84 ? -19.531 0.891 -8.336 1 50.34 84 ARG A N 1
ATOM 649 C CA . ARG A 1 84 ? -19.281 1.075 -6.91 1 50.34 84 ARG A CA 1
ATOM 650 C C . ARG A 1 84 ? -19.906 -0.052 -6.09 1 50.34 84 ARG A C 1
ATOM 652 O O . ARG A 1 84 ? -21.047 0.044 -5.668 1 50.34 84 ARG A O 1
ATOM 659 N N . GLU A 1 85 ? -19.781 -1.29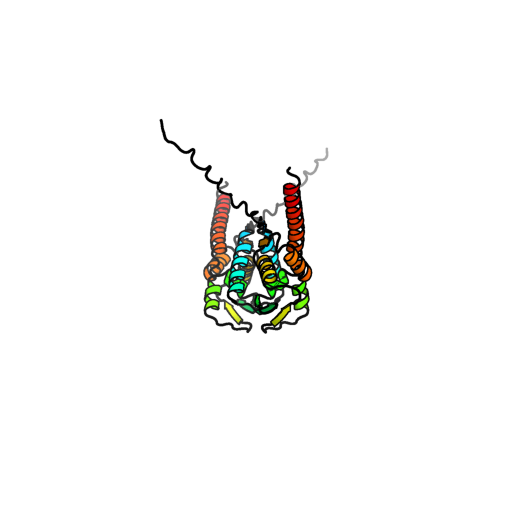4 -6.566 1 50.72 85 GLU A N 1
ATOM 660 C CA . GLU A 1 85 ? -20.594 -2.178 -5.75 1 50.72 85 GLU A CA 1
ATOM 661 C C . GLU A 1 85 ? -20.031 -2.32 -4.344 1 50.72 85 GLU A C 1
ATOM 663 O O . GLU A 1 85 ? -18.828 -2.566 -4.172 1 50.72 85 GLU A O 1
ATOM 668 N N . SER A 1 86 ? -20.547 -1.624 -3.373 1 52.03 86 SER A N 1
ATOM 669 C CA . SER A 1 86 ? -20.266 -1.551 -1.941 1 52.03 86 SER A CA 1
ATOM 670 C C . SER A 1 86 ? -20.156 -2.943 -1.329 1 52.03 86 SER A C 1
ATOM 672 O O . SER A 1 86 ? -19.578 -3.105 -0.247 1 52.03 86 SER A O 1
ATOM 674 N N . ARG A 1 87 ? -20.859 -4.004 -1.974 1 56.31 87 ARG A N 1
ATOM 675 C CA . ARG A 1 87 ? -20.969 -5.273 -1.263 1 56.31 87 ARG A CA 1
ATOM 676 C C . ARG A 1 87 ? -19.797 -6.191 -1.575 1 56.31 87 ARG A C 1
ATOM 678 O O . ARG A 1 87 ? -19.188 -6.082 -2.639 1 56.31 87 ARG A O 1
ATOM 685 N N . GLN A 1 88 ? -19.531 -6.855 -0.514 1 64.62 88 GLN A N 1
ATOM 686 C CA . GLN A 1 88 ? -18.5 -7.875 -0.666 1 64.62 88 GLN A CA 1
ATOM 687 C C . GLN A 1 88 ? -18.75 -8.742 -1.896 1 64.62 88 GLN A C 1
ATOM 689 O O . GLN A 1 88 ? -19.812 -9.367 -2.008 1 64.62 88 GLN A O 1
ATOM 694 N N . GLN A 1 89 ? -17.812 -8.703 -2.785 1 82.25 89 GLN A N 1
ATOM 695 C CA . GLN A 1 89 ? -17.891 -9.445 -4.035 1 82.25 89 GLN A CA 1
ATOM 696 C C . GLN A 1 89 ? -17.094 -10.75 -3.951 1 82.25 89 GLN A C 1
ATOM 698 O O . GLN A 1 89 ? -16.016 -10.789 -3.367 1 82.25 89 GLN A O 1
ATOM 703 N N . LEU A 1 90 ? -17.812 -11.797 -4.305 1 92.56 90 LEU A N 1
ATOM 704 C CA . LEU A 1 90 ? -17.125 -13.078 -4.453 1 92.56 90 LEU A CA 1
ATOM 705 C C . LEU A 1 90 ? -16.734 -13.32 -5.91 1 92.56 90 LEU A C 1
ATOM 707 O O . LEU A 1 90 ? -17.578 -13.227 -6.805 1 92.56 90 LEU A O 1
ATOM 711 N N . VAL A 1 91 ? -15.508 -13.562 -6.145 1 94.5 91 VAL A N 1
ATOM 712 C CA . VAL A 1 91 ? -15.008 -13.867 -7.48 1 94.5 91 VAL A CA 1
ATOM 713 C C . VAL A 1 91 ? -14.43 -15.281 -7.504 1 94.5 91 VAL A C 1
ATOM 715 O O . VAL A 1 91 ? -13.547 -15.617 -6.711 1 94.5 91 VAL A O 1
ATOM 718 N N . ARG A 1 92 ? -14.867 -16.109 -8.344 1 96.25 92 ARG A N 1
ATOM 719 C CA . ARG A 1 92 ? -14.367 -17.469 -8.5 1 96.25 92 ARG A CA 1
ATOM 720 C C . ARG A 1 92 ? -13.273 -17.531 -9.562 1 96.25 92 ARG A C 1
ATOM 722 O O . ARG A 1 92 ? -13.469 -17.078 -10.688 1 96.25 92 ARG A O 1
ATOM 729 N N . ILE A 1 93 ? -12.18 -18.047 -9.18 1 97.31 93 ILE A N 1
ATOM 730 C CA . ILE A 1 93 ? -11.055 -18.203 -10.094 1 97.31 93 ILE A CA 1
ATOM 731 C C . ILE A 1 93 ? -10.812 -19.672 -10.359 1 97.31 93 ILE A C 1
ATOM 733 O O . ILE A 1 93 ? -10.633 -20.469 -9.43 1 97.31 93 ILE A O 1
ATOM 737 N N . GLN A 1 94 ? -10.773 -19.984 -11.586 1 97 94 GLN A N 1
ATOM 738 C CA . GLN A 1 94 ? -10.516 -21.359 -12 1 97 94 GLN A CA 1
ATOM 739 C C . GLN A 1 94 ? -9.148 -21.484 -12.656 1 97 94 GLN A C 1
ATOM 741 O O . GLN A 1 94 ? -8.594 -20.5 -13.148 1 97 94 GLN A O 1
ATOM 746 N N . GLY A 1 95 ? -8.555 -22.688 -12.625 1 96.19 95 GLY A N 1
ATOM 747 C CA . GLY A 1 95 ? -7.301 -22.938 -13.328 1 96.19 95 GLY A CA 1
ATOM 748 C C . GLY A 1 95 ? -6.078 -22.625 -12.484 1 96.19 95 GLY A C 1
ATOM 749 O O . GLY A 1 95 ? -4.945 -22.734 -12.961 1 96.19 95 GLY A O 1
ATOM 750 N N . ILE A 1 96 ? -6.289 -22.188 -11.305 1 97.75 96 ILE A N 1
ATOM 751 C CA . ILE A 1 96 ? -5.215 -21.891 -10.359 1 97.75 96 ILE A CA 1
ATOM 752 C C . ILE A 1 96 ? -5.453 -22.641 -9.047 1 97.75 96 ILE A C 1
ATOM 754 O O . ILE A 1 96 ? -6.574 -22.641 -8.531 1 97.75 96 ILE A O 1
ATOM 758 N N . GLY A 1 97 ? -4.422 -23.281 -8.57 1 97.88 97 GLY A N 1
ATOM 759 C CA . GLY A 1 97 ? -4.535 -23.922 -7.277 1 97.88 97 GLY A CA 1
ATOM 760 C C . GLY A 1 97 ? -4.434 -22.953 -6.113 1 97.88 97 GLY A C 1
ATOM 761 O O . GLY A 1 97 ? -3.896 -21.859 -6.262 1 97.88 97 GLY A O 1
ATOM 762 N N . ALA A 1 98 ? -4.875 -23.438 -4.941 1 98.06 98 ALA A N 1
ATOM 763 C CA . ALA A 1 98 ? -4.934 -22.594 -3.752 1 98.06 98 ALA A CA 1
ATOM 764 C C . ALA A 1 98 ? -3.539 -22.141 -3.326 1 98.06 98 ALA A C 1
ATOM 766 O O . ALA A 1 98 ? -3.328 -20.969 -3.004 1 98.06 98 ALA A O 1
ATOM 767 N N . SER A 1 99 ? -2.645 -23.047 -3.289 1 97.88 99 SER A N 1
ATOM 768 C CA . SER A 1 99 ? -1.287 -22.719 -2.867 1 97.88 99 SER A CA 1
ATOM 769 C C . SER A 1 99 ? -0.636 -21.719 -3.826 1 97.88 99 SER A C 1
ATOM 771 O O . SER A 1 99 ? 0.083 -20.828 -3.396 1 97.88 99 SER A O 1
ATOM 773 N N . THR A 1 100 ? -0.885 -21.859 -5.07 1 98.31 100 THR A N 1
ATOM 774 C CA . THR A 1 100 ? -0.369 -20.969 -6.094 1 98.31 100 THR A CA 1
ATOM 775 C C . THR A 1 100 ? -0.972 -19.562 -5.941 1 98.31 100 THR A C 1
ATOM 777 O O . THR A 1 100 ? -0.254 -18.562 -5.988 1 98.31 100 THR A O 1
ATOM 780 N N . MET A 1 101 ? -2.279 -19.562 -5.703 1 98.5 101 MET A N 1
ATOM 781 C CA . MET A 1 101 ? -2.947 -18.281 -5.488 1 98.5 101 MET A CA 1
ATOM 782 C C . MET A 1 101 ? -2.359 -17.562 -4.281 1 98.5 101 MET A C 1
ATOM 784 O O . MET A 1 101 ? -2.117 -16.344 -4.336 1 98.5 101 MET A O 1
ATOM 788 N N . GLU A 1 102 ? -2.133 -18.312 -3.271 1 98.06 102 GLU A N 1
ATOM 789 C CA . GLU A 1 102 ? -1.53 -17.734 -2.076 1 98.06 102 GLU A CA 1
ATOM 790 C C . GLU A 1 102 ? -0.189 -17.078 -2.396 1 98.06 102 GLU A C 1
ATOM 792 O O . GLU A 1 102 ? 0.092 -15.969 -1.938 1 98.06 102 GLU A O 1
ATOM 797 N N . THR A 1 103 ? 0.657 -17.75 -3.158 1 97.69 103 THR A N 1
ATOM 798 C CA . THR A 1 103 ? 1.963 -17.219 -3.537 1 97.69 103 THR A CA 1
ATOM 799 C C . THR A 1 103 ? 1.815 -15.938 -4.344 1 97.69 103 THR A C 1
ATOM 801 O O . THR A 1 103 ? 2.533 -14.961 -4.102 1 97.69 103 THR A O 1
ATOM 804 N N . VAL A 1 104 ? 0.84 -15.898 -5.25 1 98.56 104 VAL A N 1
ATOM 805 C CA . VAL A 1 104 ? 0.607 -14.727 -6.082 1 98.56 104 VAL A CA 1
ATOM 806 C C . VAL A 1 104 ? 0.123 -13.562 -5.215 1 98.56 104 VAL A C 1
ATOM 808 O O . VAL A 1 104 ? 0.614 -12.438 -5.34 1 98.56 104 VAL A O 1
ATOM 811 N N . LEU A 1 105 ? -0.838 -13.828 -4.332 1 98.5 105 LEU A N 1
ATOM 812 C CA . LEU A 1 105 ? -1.37 -12.789 -3.459 1 98.5 105 LEU A CA 1
ATOM 813 C C . LEU A 1 105 ? -0.284 -12.25 -2.535 1 98.5 105 LEU A C 1
ATOM 815 O O . LEU A 1 105 ? -0.21 -11.039 -2.299 1 98.5 105 LEU A O 1
ATOM 819 N N . ASN A 1 106 ? 0.561 -13.141 -2.02 1 97.44 106 ASN A N 1
ATOM 820 C CA . ASN A 1 106 ? 1.687 -12.688 -1.207 1 97.44 106 ASN A CA 1
ATOM 821 C C . ASN A 1 106 ? 2.592 -11.734 -1.98 1 97.44 106 ASN A C 1
ATOM 823 O O . ASN A 1 106 ? 3.041 -10.727 -1.439 1 97.44 106 ASN A O 1
ATOM 827 N N . PHE A 1 107 ? 2.793 -12.07 -3.176 1 98.31 107 PHE A N 1
ATOM 828 C CA . PHE A 1 107 ? 3.627 -11.188 -3.984 1 98.31 107 PHE A CA 1
ATOM 829 C C . PHE A 1 107 ? 2.963 -9.828 -4.16 1 98.31 107 PHE A C 1
ATOM 831 O O . PHE A 1 107 ? 3.615 -8.789 -4.031 1 98.31 107 PHE A O 1
ATOM 838 N N . VAL A 1 108 ? 1.704 -9.844 -4.484 1 98.38 108 VAL A N 1
ATOM 839 C CA . VAL A 1 108 ? 0.991 -8.586 -4.715 1 98.38 108 VAL A CA 1
ATOM 840 C C . VAL A 1 108 ? 1.049 -7.723 -3.457 1 98.38 108 VAL A C 1
ATOM 842 O O . VAL A 1 108 ? 1.296 -6.516 -3.535 1 98.38 108 VAL A O 1
ATOM 845 N N . TYR A 1 109 ? 0.932 -8.312 -2.281 1 98.12 109 TYR A N 1
ATOM 846 C CA . TYR A 1 109 ? 0.818 -7.57 -1.03 1 98.12 109 TYR A CA 1
ATOM 847 C C . TYR A 1 109 ? 2.193 -7.297 -0.43 1 98.12 109 TYR A C 1
ATOM 849 O O . TYR A 1 109 ? 2.322 -6.504 0.506 1 98.12 109 TYR A O 1
ATOM 857 N N . GLU A 1 110 ? 3.252 -7.934 -0.958 1 96.25 110 GLU A N 1
ATOM 858 C CA . GLU A 1 110 ? 4.531 -7.789 -0.269 1 96.25 110 GLU A CA 1
ATOM 859 C C . GLU A 1 110 ? 5.664 -7.531 -1.258 1 96.25 110 GLU A C 1
ATOM 861 O O . GLU A 1 110 ? 6.746 -7.086 -0.869 1 96.25 110 GLU A O 1
ATOM 866 N N . GLY A 1 111 ? 5.504 -7.938 -2.43 1 97.06 111 GLY A N 1
ATOM 867 C CA . GLY A 1 111 ? 6.574 -7.84 -3.408 1 97.06 111 GLY A CA 1
ATOM 868 C C . GLY A 1 111 ? 7.578 -8.977 -3.314 1 97.06 111 GLY A C 1
ATOM 869 O O . GLY A 1 111 ? 8.703 -8.859 -3.807 1 97.06 111 GLY A O 1
ATOM 870 N N . LYS A 1 112 ? 7.184 -10.016 -2.605 1 96.12 112 LYS A N 1
ATOM 871 C CA . LYS A 1 112 ? 8.055 -11.164 -2.416 1 96.12 112 LYS A CA 1
ATOM 872 C C . LYS A 1 112 ? 7.332 -12.469 -2.754 1 96.12 112 LYS A C 1
ATOM 874 O O . LYS A 1 112 ? 6.145 -12.617 -2.453 1 96.12 112 LYS A O 1
ATOM 879 N N . ALA A 1 113 ? 8.039 -13.375 -3.414 1 96.06 113 ALA A N 1
ATOM 880 C CA . ALA A 1 113 ? 7.496 -14.695 -3.736 1 96.06 113 ALA A CA 1
ATOM 881 C C . ALA A 1 113 ? 8.539 -15.789 -3.508 1 96.06 113 ALA A C 1
ATOM 883 O O . ALA A 1 113 ? 9.68 -15.664 -3.959 1 96.06 113 ALA A O 1
ATOM 884 N N . ALA A 1 114 ? 8.203 -16.75 -2.752 1 94 114 ALA A N 1
ATOM 885 C CA . ALA A 1 114 ? 9.039 -17.938 -2.598 1 94 114 ALA A CA 1
ATOM 886 C C . ALA A 1 114 ? 8.836 -18.906 -3.756 1 94 114 ALA A C 1
ATOM 888 O O . ALA A 1 114 ? 7.762 -19.484 -3.9 1 94 114 ALA A O 1
ATOM 889 N N . LEU A 1 115 ? 9.828 -19.031 -4.543 1 95 115 LEU A N 1
ATOM 890 C CA . LEU A 1 115 ? 9.734 -19.875 -5.738 1 95 115 LEU A CA 1
ATOM 891 C C . LEU A 1 115 ? 10.742 -21.016 -5.684 1 95 115 LEU A C 1
ATOM 893 O O . LEU A 1 115 ? 11.875 -20.828 -5.223 1 95 115 LEU A O 1
ATOM 897 N N . ASP A 1 116 ? 10.383 -22.094 -6.008 1 92.75 116 ASP A N 1
ATOM 898 C CA . ASP A 1 116 ? 11.266 -23.25 -6.195 1 92.75 116 ASP A CA 1
ATOM 899 C C . ASP A 1 116 ? 10.891 -24.031 -7.441 1 92.75 116 ASP A C 1
ATOM 901 O O . ASP A 1 116 ? 9.992 -23.641 -8.195 1 92.75 116 ASP A O 1
ATOM 905 N N . GLU A 1 117 ? 11.555 -25.125 -7.656 1 91 117 GLU A N 1
ATOM 906 C CA . GLU A 1 117 ? 11.359 -25.891 -8.875 1 91 117 GLU A CA 1
ATOM 907 C C . GLU A 1 117 ? 9.945 -26.469 -8.953 1 91 117 GLU A C 1
ATOM 909 O O . GLU A 1 117 ? 9.391 -26.609 -10.047 1 91 117 GLU A O 1
ATOM 914 N N . ALA A 1 118 ? 9.375 -26.734 -7.855 1 93.5 118 ALA A N 1
ATOM 915 C CA . ALA A 1 118 ? 8.094 -27.422 -7.805 1 93.5 118 ALA A CA 1
ATOM 916 C C . ALA A 1 118 ? 6.941 -26.469 -8.117 1 93.5 118 ALA A C 1
ATOM 918 O O . ALA A 1 118 ? 5.91 -26.875 -8.648 1 93.5 118 ALA A O 1
ATOM 919 N N . ASN A 1 119 ? 7.152 -25.125 -7.855 1 96.44 119 ASN A N 1
ATOM 920 C CA . ASN A 1 119 ? 5.984 -24.266 -7.965 1 96.44 119 ASN A CA 1
ATOM 921 C C . ASN A 1 119 ? 6.188 -23.172 -9.008 1 96.44 119 ASN A C 1
ATOM 923 O O . ASN A 1 119 ? 5.234 -22.516 -9.414 1 96.44 119 ASN A O 1
ATOM 927 N N . VAL A 1 120 ? 7.359 -22.969 -9.516 1 96.81 120 VAL A N 1
ATOM 928 C CA . VAL A 1 120 ? 7.691 -21.844 -10.367 1 96.81 120 VAL A CA 1
ATOM 929 C C . VAL A 1 120 ? 6.82 -21.859 -11.625 1 96.81 120 VAL A C 1
ATOM 931 O O . VAL A 1 120 ? 6.375 -20.812 -12.094 1 96.81 120 VAL A O 1
ATOM 934 N N . GLY A 1 121 ? 6.539 -23.031 -12.133 1 96.88 121 GLY A N 1
ATOM 935 C CA . GLY A 1 121 ? 5.707 -23.141 -13.32 1 96.88 121 GLY A CA 1
ATOM 936 C C . GLY A 1 121 ? 4.266 -22.734 -13.078 1 96.88 121 GLY A C 1
ATOM 937 O O . GLY A 1 121 ? 3.682 -21.984 -13.859 1 96.88 121 GLY A O 1
ATOM 938 N N . SER A 1 122 ? 3.701 -23.266 -12.016 1 98.06 122 SER A N 1
ATOM 939 C CA . SER A 1 122 ? 2.318 -22.953 -11.68 1 98.06 122 SER A CA 1
ATOM 940 C C . SER A 1 122 ? 2.16 -21.469 -11.344 1 98.06 122 SER A C 1
ATOM 942 O O . SER A 1 122 ? 1.165 -20.844 -11.711 1 98.06 122 SER A O 1
ATOM 944 N N . VAL A 1 123 ? 3.115 -20.906 -10.727 1 98.44 123 VAL A N 1
ATOM 945 C CA . VAL A 1 123 ? 3.066 -19.484 -10.367 1 98.44 123 VAL A CA 1
ATOM 946 C C . VAL A 1 123 ? 3.197 -18.641 -11.625 1 98.44 123 VAL A C 1
ATOM 948 O O . VAL A 1 123 ? 2.508 -17.625 -11.773 1 98.44 123 VAL A O 1
ATOM 951 N N . PHE A 1 124 ? 4.066 -19.078 -12.523 1 98.19 124 PHE A N 1
ATOM 952 C CA . PHE A 1 124 ? 4.176 -18.391 -13.805 1 98.19 124 PHE A CA 1
ATOM 953 C C . PHE A 1 124 ? 2.824 -18.328 -14.508 1 98.19 124 PHE A C 1
ATOM 955 O O . PHE A 1 124 ? 2.377 -17.266 -14.922 1 98.19 124 PHE A O 1
ATOM 962 N N . GLY A 1 125 ? 2.225 -19.484 -14.602 1 98.44 125 GLY A N 1
ATOM 963 C CA . GLY A 1 125 ? 0.931 -19.547 -15.258 1 98.44 125 GLY A CA 1
ATOM 964 C C . GLY A 1 125 ? -0.114 -18.672 -14.617 1 98.44 125 GLY A C 1
ATOM 965 O O . GLY A 1 125 ? -0.857 -17.969 -15.305 1 98.44 125 GLY A O 1
ATOM 966 N N . ALA A 1 126 ? -0.199 -18.656 -13.344 1 98.62 126 ALA A N 1
ATOM 967 C CA . ALA A 1 126 ? -1.162 -17.844 -12.594 1 98.62 126 ALA A CA 1
ATOM 968 C C . ALA A 1 126 ? -0.885 -16.359 -12.758 1 98.62 126 ALA A C 1
ATOM 970 O O . ALA A 1 126 ? -1.804 -15.57 -13 1 98.62 126 ALA A O 1
ATOM 971 N N . ALA A 1 127 ? 0.377 -15.984 -12.609 1 98.62 127 ALA A N 1
ATOM 972 C CA . ALA A 1 127 ? 0.768 -14.586 -12.758 1 98.62 127 ALA A CA 1
ATOM 973 C C . ALA A 1 127 ? 0.425 -14.062 -14.156 1 98.62 127 ALA A C 1
ATOM 975 O O . ALA A 1 127 ? -0.044 -12.938 -14.305 1 98.62 127 ALA A O 1
ATOM 976 N N . ASP A 1 128 ? 0.699 -14.922 -15.094 1 98.31 128 ASP A N 1
ATOM 977 C CA . ASP A 1 128 ? 0.379 -14.555 -16.469 1 98.31 128 ASP A CA 1
ATOM 978 C C . ASP A 1 128 ? -1.128 -14.398 -16.656 1 98.31 128 ASP A C 1
ATOM 980 O O . ASP A 1 128 ? -1.582 -13.422 -17.266 1 98.31 128 ASP A O 1
ATOM 984 N N . MET A 1 129 ? -1.895 -15.305 -16.156 1 98 129 MET A N 1
ATOM 985 C CA . MET A 1 129 ? -3.352 -15.273 -16.266 1 98 129 MET A CA 1
ATOM 986 C C . MET A 1 129 ? -3.922 -14.039 -15.57 1 98 129 MET A C 1
ATOM 988 O O . MET A 1 129 ? -4.816 -13.383 -16.094 1 98 129 MET A O 1
ATOM 992 N N . LEU A 1 130 ? -3.391 -13.727 -14.422 1 98.25 130 LEU A N 1
ATOM 993 C CA . LEU A 1 130 ? -3.939 -12.656 -13.594 1 98.25 130 LEU A CA 1
ATOM 994 C C . LEU A 1 130 ? -3.287 -11.32 -13.938 1 98.25 130 LEU A C 1
ATOM 996 O O . LEU A 1 130 ? -3.602 -10.297 -13.32 1 98.25 130 LEU A O 1
ATOM 1000 N N . GLY A 1 131 ? -2.389 -11.328 -14.844 1 98 131 GLY A N 1
ATOM 1001 C CA . GLY A 1 131 ? -1.796 -10.094 -15.328 1 98 131 GLY A CA 1
ATOM 1002 C C . GLY A 1 131 ? -0.85 -9.453 -14.328 1 98 131 GLY A C 1
ATOM 1003 O O . GLY A 1 131 ? -0.863 -8.234 -14.148 1 98 131 GLY A O 1
ATOM 1004 N N . VAL A 1 132 ? -0.099 -10.219 -13.625 1 98.31 132 VAL A N 1
ATOM 1005 C CA . VAL A 1 132 ? 0.969 -9.734 -12.75 1 98.31 132 VAL A CA 1
ATOM 1006 C C . VAL A 1 132 ? 2.316 -9.891 -13.453 1 98.31 132 VAL A C 1
ATOM 1008 O O . VAL A 1 132 ? 3.064 -10.828 -13.18 1 98.31 132 VAL A O 1
ATOM 1011 N N . SER A 1 133 ? 2.676 -8.906 -14.227 1 96.75 133 SER A N 1
ATOM 1012 C CA . SER A 1 133 ? 3.758 -9.023 -15.195 1 96.75 133 SER A CA 1
ATOM 1013 C C . SER A 1 133 ? 5.113 -9.148 -14.508 1 96.75 133 SER A C 1
ATOM 1015 O O . SER A 1 133 ? 5.965 -9.93 -14.938 1 96.75 133 SER A O 1
ATOM 1017 N N . VAL A 1 134 ? 5.328 -8.359 -13.492 1 96.56 134 VAL A N 1
ATOM 1018 C CA . VAL A 1 134 ? 6.605 -8.375 -12.789 1 96.56 134 VAL A CA 1
ATOM 1019 C C . VAL A 1 134 ? 6.883 -9.781 -12.242 1 96.56 134 VAL A C 1
ATOM 1021 O O . VAL A 1 134 ? 7.996 -10.289 -12.367 1 96.56 134 VAL A O 1
ATOM 1024 N N . LEU A 1 135 ? 5.902 -10.375 -11.703 1 97.69 135 LEU A N 1
ATOM 1025 C CA . LEU A 1 135 ? 6.047 -11.719 -11.156 1 97.69 135 LEU A CA 1
ATOM 1026 C C . LEU A 1 135 ? 6.215 -12.75 -12.266 1 97.69 135 LEU A C 1
ATOM 1028 O O . LEU A 1 135 ? 7.02 -13.672 -12.141 1 97.69 135 LEU A O 1
ATOM 1032 N N . SER A 1 136 ? 5.434 -12.656 -13.328 1 97.81 136 SER A N 1
ATOM 1033 C CA . SER A 1 136 ? 5.566 -13.57 -14.453 1 97.81 136 SER A CA 1
ATOM 1034 C C . SER A 1 136 ? 6.988 -13.555 -15.016 1 97.81 136 SER A C 1
ATOM 1036 O O . SER A 1 136 ? 7.578 -14.609 -15.25 1 97.81 136 SER A O 1
ATOM 1038 N N . LYS A 1 137 ? 7.527 -12.398 -15.172 1 96.5 137 LYS A N 1
ATOM 1039 C CA . LYS A 1 137 ? 8.891 -12.258 -15.688 1 96.5 137 LYS A CA 1
ATOM 1040 C C . LYS A 1 137 ? 9.906 -12.836 -14.719 1 96.5 137 LYS A C 1
ATOM 1042 O O . LYS A 1 137 ? 10.867 -13.492 -15.141 1 96.5 137 LYS A O 1
ATOM 1047 N N . ALA A 1 138 ? 9.703 -12.594 -13.477 1 94.56 138 ALA A N 1
ATOM 1048 C CA . ALA A 1 138 ? 10.586 -13.148 -12.453 1 94.56 138 ALA A CA 1
ATOM 1049 C C . ALA A 1 138 ? 10.594 -14.672 -12.508 1 94.56 138 ALA A C 1
ATOM 1051 O O . ALA A 1 138 ? 11.648 -15.297 -12.344 1 94.56 138 ALA A O 1
ATOM 1052 N N . CYS A 1 139 ? 9.453 -15.266 -12.656 1 96.25 139 CYS A N 1
ATOM 1053 C CA . CYS A 1 139 ? 9.352 -16.719 -12.727 1 96.25 139 CYS A CA 1
ATOM 1054 C C . CYS A 1 139 ? 10.164 -17.266 -13.891 1 96.25 139 CYS A C 1
ATOM 1056 O O . CYS A 1 139 ? 10.844 -18.281 -13.75 1 96.25 139 CYS A O 1
ATOM 1058 N N . VAL A 1 140 ? 10.109 -16.609 -15.062 1 95.56 140 VAL A N 1
ATOM 1059 C CA . VAL A 1 140 ? 10.859 -17.031 -16.234 1 95.56 140 VAL A CA 1
ATOM 1060 C C . VAL A 1 140 ? 12.359 -17.016 -15.922 1 95.56 140 VAL A C 1
ATOM 1062 O O . VAL A 1 140 ? 13.078 -17.953 -16.25 1 95.56 140 VAL A O 1
ATOM 1065 N N . GLN A 1 141 ? 12.742 -15.977 -15.258 1 93.12 141 GLN A N 1
ATOM 1066 C CA . GLN A 1 141 ? 14.148 -15.859 -14.883 1 93.12 141 GLN A CA 1
ATOM 1067 C C . GLN A 1 141 ? 14.555 -16.969 -13.922 1 93.12 141 GLN A C 1
ATOM 1069 O O . GLN A 1 141 ? 15.625 -17.562 -14.062 1 93.12 141 GLN A O 1
ATOM 1074 N N . GLU A 1 142 ? 13.734 -17.234 -12.992 1 91.44 142 GLU A N 1
ATOM 1075 C CA . GLU A 1 142 ? 14.016 -18.281 -12.023 1 91.44 142 GLU A CA 1
ATOM 1076 C C . GLU A 1 142 ? 14.039 -19.656 -12.68 1 91.44 142 GLU A C 1
ATOM 1078 O O . GLU A 1 142 ? 14.852 -20.516 -12.32 1 91.44 142 GLU A O 1
ATOM 1083 N N . MET A 1 143 ? 13.156 -19.938 -13.594 1 90.69 143 MET A N 1
ATOM 1084 C CA . MET A 1 143 ? 13.125 -21.188 -14.32 1 90.69 143 MET A CA 1
ATOM 1085 C C . MET A 1 143 ? 14.43 -21.422 -15.07 1 90.69 143 MET A C 1
ATOM 1087 O O . MET A 1 143 ? 14.969 -22.531 -15.07 1 90.69 143 MET A O 1
ATOM 1091 N N . HIS A 1 144 ? 14.906 -20.375 -15.68 1 89.12 144 HIS A N 1
ATOM 1092 C CA . HIS A 1 144 ? 16.188 -20.453 -16.391 1 89.12 144 HIS A CA 1
ATOM 1093 C C . HIS A 1 144 ? 17.328 -20.781 -15.422 1 89.12 144 HIS A C 1
ATOM 1095 O O . HIS A 1 144 ? 18.203 -21.578 -15.742 1 89.12 144 HIS A O 1
ATOM 1101 N N . ALA A 1 145 ? 17.219 -20.219 -14.234 1 85.56 145 ALA A N 1
ATOM 1102 C CA . ALA A 1 145 ? 18.25 -20.453 -13.227 1 85.56 145 ALA A CA 1
ATOM 1103 C C . ALA A 1 145 ? 18.219 -21.906 -12.742 1 85.56 145 ALA A C 1
ATOM 1105 O O . ALA A 1 145 ? 19.266 -22.516 -12.523 1 85.56 145 ALA A O 1
ATOM 1106 N N . PHE A 1 146 ? 17.062 -22.438 -12.594 1 82 146 PHE A N 1
ATOM 1107 C CA . PHE A 1 146 ? 16.906 -23.828 -12.148 1 82 146 PHE A CA 1
ATOM 1108 C C . PHE A 1 146 ? 17.469 -24.797 -13.195 1 82 146 PHE A C 1
ATOM 1110 O O . PHE A 1 146 ? 18.094 -25.797 -12.852 1 82 146 PHE A O 1
ATOM 1117 N N . LEU A 1 147 ? 17.203 -24.531 -14.438 1 81.44 147 LEU A N 1
ATOM 1118 C CA . LEU A 1 147 ? 17.672 -25.375 -15.531 1 81.44 147 LEU A CA 1
ATOM 1119 C C . LEU A 1 147 ? 19.188 -25.344 -15.641 1 81.44 147 LEU A C 1
ATOM 1121 O O . LEU A 1 147 ? 19.812 -26.391 -15.859 1 81.44 147 LEU A O 1
ATOM 1125 N N . GLN A 1 148 ? 19.734 -24.188 -15.469 1 80.56 148 GLN A N 1
ATOM 1126 C CA . GLN A 1 148 ? 21.188 -24.062 -15.523 1 80.56 148 GLN A CA 1
ATOM 1127 C C . GLN A 1 148 ? 21.844 -24.797 -14.367 1 80.56 148 GLN A C 1
ATOM 1129 O O . GLN A 1 148 ? 22.875 -25.453 -14.547 1 80.56 148 GLN A O 1
ATOM 1134 N N . TRP A 1 149 ? 21.266 -24.688 -13.266 1 75.56 149 TRP A N 1
ATOM 1135 C CA . TRP A 1 149 ? 21.797 -25.359 -12.086 1 75.56 149 TRP A CA 1
ATOM 1136 C C . TRP A 1 149 ? 21.688 -26.875 -12.234 1 75.56 149 TRP A C 1
ATOM 1138 O O . TRP A 1 149 ? 22.641 -27.594 -11.914 1 75.56 149 TRP A O 1
ATOM 1148 N N . GLY A 1 150 ? 20.578 -27.344 -12.719 1 71.69 150 GLY A N 1
ATOM 1149 C CA . GLY A 1 150 ? 20.438 -28.781 -12.977 1 71.69 150 GLY A CA 1
ATOM 1150 C C . GLY A 1 150 ? 21.422 -29.297 -14.008 1 71.69 150 GLY A C 1
ATOM 1151 O O . GLY A 1 150 ? 21.953 -30.391 -13.859 1 71.69 150 GLY A O 1
ATOM 1152 N N . LEU A 1 151 ? 21.547 -28.484 -14.969 1 69.62 151 LEU A N 1
ATOM 1153 C CA . LEU A 1 151 ? 22.484 -28.875 -16.016 1 69.62 151 LEU A CA 1
ATOM 1154 C C . LEU A 1 151 ? 23.922 -28.875 -15.492 1 69.62 151 LEU A C 1
ATOM 1156 O O . LEU A 1 151 ? 24.703 -29.75 -15.852 1 69.62 151 LEU A O 1
ATOM 1160 N N . SER A 1 152 ? 24.172 -27.922 -14.688 1 69.81 152 SER A N 1
ATOM 1161 C CA . SER A 1 152 ? 25.516 -27.844 -14.125 1 69.81 152 SER A CA 1
ATOM 1162 C C . SER A 1 152 ? 25.812 -29.047 -13.234 1 69.81 152 SER A C 1
ATOM 1164 O O . SER A 1 152 ? 26.953 -29.516 -13.172 1 69.81 152 SER A O 1
ATOM 1166 N N . LEU A 1 153 ? 24.875 -29.516 -12.562 1 63.97 153 LEU A N 1
ATOM 1167 C CA . LEU A 1 153 ? 25.047 -30.672 -11.695 1 63.97 153 LEU A CA 1
ATOM 1168 C C . LEU A 1 153 ? 25.203 -31.953 -12.516 1 63.97 153 LEU A C 1
ATOM 1170 O O . LEU A 1 153 ? 25.906 -32.875 -12.094 1 63.97 153 LEU A O 1
ATOM 1174 N N . ILE A 1 154 ? 24.547 -31.984 -13.609 1 64.31 154 ILE A N 1
ATOM 1175 C CA . ILE A 1 154 ? 24.672 -33.156 -14.461 1 64.31 154 ILE A CA 1
ATOM 1176 C C . ILE A 1 154 ? 26 -33.125 -15.203 1 64.31 154 ILE A C 1
ATOM 1178 O O . ILE A 1 154 ? 26.594 -34.188 -15.461 1 64.31 154 ILE A O 1
ATOM 1182 N N . ALA A 1 155 ? 26.531 -32.031 -15.594 1 56.88 155 ALA A N 1
ATOM 1183 C CA . ALA A 1 155 ? 27.766 -31.906 -16.375 1 56.88 155 ALA A CA 1
ATOM 1184 C C . ALA A 1 155 ? 28.984 -32.156 -15.492 1 56.88 155 ALA A C 1
ATOM 1186 O O . ALA A 1 155 ? 30.109 -32.25 -15.992 1 56.88 155 ALA A O 1
ATOM 1187 N N . PHE A 1 156 ? 28.906 -32 -14.227 1 53.62 156 PHE A N 1
ATOM 1188 C CA . PHE A 1 156 ? 30.094 -32.312 -13.438 1 53.62 156 PHE A CA 1
ATOM 1189 C C . PHE A 1 156 ? 30.25 -33.844 -13.305 1 53.62 156 PHE A C 1
ATOM 1191 O O . PHE A 1 156 ? 29.328 -34.531 -12.859 1 53.62 156 PHE A O 1
ATOM 1198 N N . PRO A 1 157 ? 31.328 -34.469 -14.078 1 48.78 157 PRO A N 1
ATOM 1199 C CA . PRO A 1 157 ? 31.688 -35.875 -13.914 1 48.78 157 PRO A CA 1
ATOM 1200 C C . PRO A 1 157 ? 31.922 -36.281 -12.461 1 48.78 157 PRO A C 1
ATOM 1202 O O . PRO A 1 157 ? 32.25 -35.406 -11.633 1 48.78 157 PRO A O 1
ATOM 1205 N N . MET B 1 1 ? 49.344 -62.344 21.656 1 32.91 1 MET B N 1
ATOM 1206 C CA . MET B 1 1 ? 49.25 -61.281 20.656 1 32.91 1 MET B CA 1
ATOM 1207 C C . MET B 1 1 ? 47.906 -61.312 19.953 1 32.91 1 MET B C 1
ATOM 1209 O O . MET B 1 1 ? 47.812 -61.812 18.844 1 32.91 1 MET B O 1
ATOM 1213 N N . GLY B 1 2 ? 46.938 -61.312 20.781 1 28.55 2 GLY B N 1
ATOM 1214 C CA . GLY B 1 2 ? 45.625 -61.625 20.219 1 28.55 2 GLY B CA 1
ATOM 1215 C C . GLY B 1 2 ? 45.156 -60.594 19.234 1 28.55 2 GLY B C 1
ATOM 1216 O O . GLY B 1 2 ? 44.719 -60.938 18.141 1 28.55 2 GLY B O 1
ATOM 1217 N N . PHE B 1 3 ? 44.719 -59.375 19.75 1 29.75 3 PHE B N 1
ATOM 1218 C CA . PHE B 1 3 ? 43.344 -58.906 19.781 1 29.75 3 PHE B CA 1
ATOM 1219 C C . PHE B 1 3 ? 43 -58.156 18.5 1 29.75 3 PHE B C 1
ATOM 1221 O O . PHE B 1 3 ? 41.938 -58.344 17.906 1 29.75 3 PHE B O 1
ATOM 1228 N N . GLY B 1 4 ? 43.375 -56.812 18.141 1 36.34 4 GLY B N 1
ATOM 1229 C CA . GLY B 1 4 ? 42.344 -55.781 18.094 1 36.34 4 GLY B CA 1
ATOM 1230 C C . GLY B 1 4 ? 41.594 -55.719 16.781 1 36.34 4 GLY B C 1
ATOM 1231 O O . GLY B 1 4 ? 42.219 -55.719 15.711 1 36.34 4 GLY B O 1
ATOM 1232 N N . SER B 1 5 ? 40.5 -56.344 16.625 1 34.44 5 SER B N 1
ATOM 1233 C CA . SER B 1 5 ? 39.625 -56.281 15.445 1 34.44 5 SER B CA 1
ATOM 1234 C C . SER B 1 5 ? 39.562 -54.875 14.891 1 34.44 5 SER B C 1
ATOM 1236 O O . SER B 1 5 ? 39.5 -53.906 15.656 1 34.44 5 SER B O 1
ATOM 1238 N N . ALA B 1 6 ? 40.062 -54.625 13.75 1 40.62 6 ALA B N 1
ATOM 1239 C CA . ALA B 1 6 ? 39.969 -53.469 12.898 1 40.62 6 ALA B CA 1
ATOM 1240 C C . ALA B 1 6 ? 38.531 -52.938 12.859 1 40.62 6 ALA B C 1
ATOM 1242 O O . ALA B 1 6 ? 37.594 -53.719 12.609 1 40.62 6 ALA B O 1
ATOM 1243 N N . GLY B 1 7 ? 38.125 -52 13.789 1 36.41 7 GLY B N 1
ATOM 1244 C CA . GLY B 1 7 ? 36.844 -51.312 13.844 1 36.41 7 GLY B CA 1
ATOM 1245 C C . GLY B 1 7 ? 36.188 -51.156 12.484 1 36.41 7 GLY B C 1
ATOM 1246 O O . GLY B 1 7 ? 36.906 -51.062 11.469 1 36.41 7 GLY B O 1
ATOM 1247 N N . GLU B 1 8 ? 35.062 -51.75 12.266 1 48.69 8 GLU B N 1
ATOM 1248 C CA . GLU B 1 8 ? 34.25 -51.625 11.062 1 48.69 8 GLU B CA 1
ATOM 1249 C C . GLU B 1 8 ? 34.156 -50.156 10.625 1 48.69 8 GLU B C 1
ATOM 1251 O O . GLU B 1 8 ? 34.094 -49.25 11.461 1 48.69 8 GLU B O 1
ATOM 1256 N N . PRO B 1 9 ? 34.688 -49.812 9.43 1 45.59 9 PRO B N 1
ATOM 1257 C CA . PRO B 1 9 ? 34.594 -48.406 8.961 1 45.59 9 PRO B CA 1
ATOM 1258 C C . PRO B 1 9 ? 33.188 -47.812 9.203 1 45.59 9 PRO B C 1
ATOM 1260 O O . PRO B 1 9 ? 32.188 -48.5 9.07 1 45.59 9 PRO B O 1
ATOM 1263 N N . GLN B 1 10 ? 32.969 -47 10.234 1 45.69 10 GLN B N 1
ATOM 1264 C CA . GLN B 1 10 ? 31.703 -46.312 10.414 1 45.69 10 GLN B CA 1
ATOM 1265 C C . GLN B 1 10 ? 31.203 -45.719 9.094 1 45.69 10 GLN B C 1
ATOM 1267 O O . GLN B 1 10 ? 32 -45.219 8.289 1 45.69 10 GLN B O 1
ATOM 1272 N N . PRO B 1 11 ? 30.094 -46.281 8.57 1 47.75 11 PRO B N 1
ATOM 1273 C CA . PRO B 1 11 ? 29.609 -45.625 7.34 1 47.75 11 PRO B CA 1
ATOM 1274 C C . PRO B 1 11 ? 29.766 -44.125 7.359 1 47.75 11 PRO B C 1
ATOM 1276 O O . PRO B 1 11 ? 29.719 -43.5 8.43 1 47.75 11 PRO B O 1
ATOM 1279 N N . LEU B 1 12 ? 30.5 -43.531 6.512 1 46.53 12 LEU B N 1
ATOM 1280 C CA . LEU B 1 12 ? 30.531 -42.062 6.324 1 46.53 12 LEU B CA 1
ATOM 1281 C C . LEU B 1 12 ? 29.156 -41.469 6.555 1 46.53 12 LEU B C 1
ATOM 1283 O O . LEU B 1 12 ? 28.141 -42.125 6.312 1 46.53 12 LEU B O 1
ATOM 1287 N N . PRO B 1 13 ? 28.922 -40.625 7.527 1 43.5 13 PRO B N 1
ATOM 1288 C CA . PRO B 1 13 ? 27.609 -40 7.598 1 43.5 13 PRO B CA 1
ATOM 1289 C C . PRO B 1 13 ? 27 -39.781 6.215 1 43.5 13 PRO B C 1
ATOM 1291 O O . PRO B 1 13 ? 27.688 -39.312 5.305 1 43.5 13 PRO B O 1
ATOM 1294 N N . GLN B 1 14 ? 26.297 -40.719 5.621 1 39.78 14 GLN B N 1
ATOM 1295 C CA . GLN B 1 14 ? 25.516 -40.344 4.445 1 39.78 14 GLN B CA 1
ATOM 1296 C C . GLN B 1 14 ? 25.031 -38.906 4.543 1 39.78 14 GLN B C 1
ATOM 1298 O O . GLN B 1 14 ? 24.172 -38.594 5.375 1 39.78 14 GLN B O 1
ATOM 1303 N N . GLY B 1 15 ? 25.875 -37.906 4.625 1 40.53 15 GLY B N 1
ATOM 1304 C CA . GLY B 1 15 ? 25.312 -36.562 4.434 1 40.53 15 GLY B CA 1
ATOM 1305 C C . GLY B 1 15 ? 24.094 -36.562 3.539 1 40.53 15 GLY B C 1
ATOM 1306 O O . GLY B 1 15 ? 24.141 -37.062 2.408 1 40.53 15 GLY B O 1
ATOM 1307 N N . ASP B 1 16 ? 22.938 -36.938 4.039 1 41.88 16 ASP B N 1
ATOM 1308 C CA . ASP B 1 16 ? 21.672 -36.719 3.355 1 41.88 16 ASP B CA 1
ATOM 1309 C C . ASP B 1 16 ? 21.766 -35.562 2.369 1 41.88 16 ASP B C 1
ATOM 1311 O O . ASP B 1 16 ? 21.625 -34.406 2.76 1 41.88 16 ASP B O 1
ATOM 1315 N N . GLN B 1 17 ? 22.719 -35.5 1.507 1 43.66 17 GLN B N 1
ATOM 1316 C CA . GLN B 1 17 ? 22.656 -34.562 0.396 1 43.66 17 GLN B CA 1
ATOM 1317 C C . GLN B 1 17 ? 21.234 -34.469 -0.165 1 43.66 17 GLN B C 1
ATOM 1319 O O . GLN B 1 17 ? 20.891 -35.188 -1.108 1 43.66 17 GLN B O 1
ATOM 1324 N N . GLN B 1 18 ? 20.219 -34.688 0.556 1 43.78 18 GLN B N 1
ATOM 1325 C CA . GLN B 1 18 ? 18.953 -34.312 -0.07 1 43.78 18 GLN B CA 1
ATOM 1326 C C . GLN B 1 18 ? 19.125 -33.062 -0.934 1 43.78 18 GLN B C 1
ATOM 1328 O O . GLN B 1 18 ? 19.719 -32.094 -0.495 1 43.7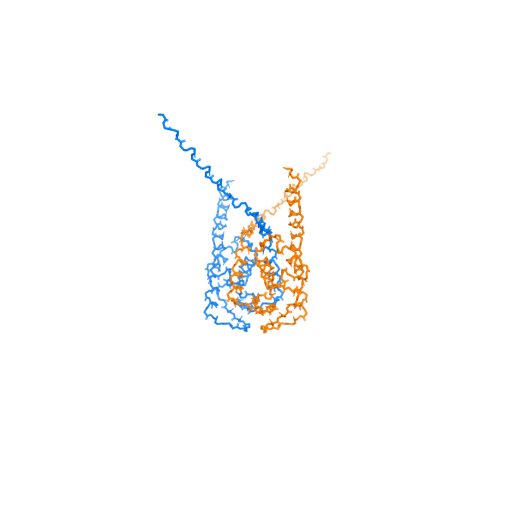8 18 GLN B O 1
ATOM 1333 N N . PRO B 1 19 ? 19.266 -33.156 -2.191 1 50.41 19 PRO B N 1
ATOM 1334 C CA . PRO B 1 19 ? 19.328 -31.938 -3.014 1 50.41 19 PRO B CA 1
ATOM 1335 C C . PRO B 1 19 ? 18.547 -30.766 -2.412 1 50.41 19 PRO B C 1
ATOM 1337 O O . PRO B 1 19 ? 17.375 -30.922 -2.053 1 50.41 19 PRO B O 1
ATOM 1340 N N . GLN B 1 20 ? 19.188 -30.047 -1.534 1 51.78 20 GLN B N 1
ATOM 1341 C CA . GLN B 1 20 ? 18.594 -28.812 -1.007 1 51.78 20 GLN B CA 1
ATOM 1342 C C . GLN B 1 20 ? 17.781 -28.094 -2.076 1 51.78 20 GLN B C 1
ATOM 1344 O O . GLN B 1 20 ? 18.328 -27.719 -3.121 1 51.78 20 GLN B O 1
ATOM 1349 N N . ARG B 1 21 ? 16.5 -28.5 -2.305 1 56.19 21 ARG B N 1
ATOM 1350 C CA . ARG B 1 21 ? 15.609 -27.719 -3.145 1 56.19 21 ARG B CA 1
ATOM 1351 C C . ARG B 1 21 ? 15.875 -26.219 -2.967 1 56.19 21 ARG B C 1
ATOM 1353 O O . ARG B 1 21 ? 15.68 -25.672 -1.876 1 56.19 21 ARG B O 1
ATOM 1360 N N . LYS B 1 22 ? 16.859 -25.75 -3.709 1 62.06 22 LYS B N 1
ATOM 1361 C CA . LYS B 1 22 ? 17.203 -24.328 -3.693 1 62.06 22 LYS B CA 1
ATOM 1362 C C . LYS B 1 22 ? 15.953 -23.469 -3.785 1 62.06 22 LYS B C 1
ATOM 1364 O O . LYS B 1 22 ? 15.25 -23.484 -4.797 1 62.06 22 LYS B O 1
ATOM 1369 N N . GLU B 1 23 ? 15.344 -23.312 -2.691 1 69.75 23 GLU B N 1
ATOM 1370 C CA . GLU B 1 23 ? 14.281 -22.312 -2.621 1 69.75 23 GLU B CA 1
ATOM 1371 C C . GLU B 1 23 ? 14.828 -20.906 -2.887 1 69.75 23 GLU B C 1
ATOM 1373 O O . GLU B 1 23 ? 15.836 -20.516 -2.307 1 69.75 23 GLU B O 1
ATOM 1378 N N . MET B 1 24 ? 14.422 -20.438 -4.102 1 77.31 24 MET B N 1
ATOM 1379 C CA . MET B 1 24 ? 14.812 -19.062 -4.391 1 77.31 24 MET B CA 1
ATOM 1380 C C . MET B 1 24 ? 13.664 -18.094 -4.086 1 77.31 24 MET B C 1
ATOM 1382 O O . MET B 1 24 ? 12.5 -18.438 -4.285 1 77.31 24 MET B O 1
ATOM 1386 N N . SER B 1 25 ? 14.109 -17.078 -3.312 1 83.5 25 SER B N 1
ATOM 1387 C CA . SER B 1 25 ? 13.133 -16.047 -3.016 1 83.5 25 SER B CA 1
ATOM 1388 C C . SER B 1 25 ? 13.305 -14.844 -3.947 1 83.5 25 SER B C 1
ATOM 1390 O O . SER B 1 25 ? 14.414 -14.328 -4.109 1 83.5 25 SER B O 1
ATOM 1392 N N . PHE B 1 26 ? 12.203 -14.609 -4.762 1 88 26 PHE B N 1
ATOM 1393 C CA . PHE B 1 26 ? 12.211 -13.391 -5.57 1 88 26 PHE B CA 1
ATOM 1394 C C . PHE B 1 26 ? 11.656 -12.211 -4.785 1 88 26 PHE B C 1
ATOM 1396 O O . PHE B 1 26 ? 10.641 -12.344 -4.094 1 88 26 PHE B O 1
ATOM 1403 N N . CYS B 1 27 ? 12.43 -11.086 -4.902 1 85.62 27 CYS B N 1
ATOM 1404 C CA . CYS B 1 27 ? 11.992 -9.852 -4.246 1 85.62 27 CYS B CA 1
ATOM 1405 C C . CYS B 1 27 ? 12.117 -8.664 -5.184 1 85.62 27 CYS B C 1
ATOM 1407 O O . CYS B 1 27 ? 13.164 -8.453 -5.797 1 85.62 27 CYS B O 1
ATOM 1409 N N . GLU B 1 28 ? 11.031 -7.996 -5.387 1 84.31 28 GLU B N 1
ATOM 1410 C CA . GLU B 1 28 ? 11.039 -6.789 -6.203 1 84.31 28 GLU B CA 1
ATOM 1411 C C . GLU B 1 28 ? 11.562 -5.594 -5.414 1 84.31 28 GLU B C 1
ATOM 1413 O O . GLU B 1 28 ? 11.914 -4.562 -5.996 1 84.31 28 GLU B O 1
ATOM 1418 N N . GLY B 1 29 ? 11.789 -5.734 -4.176 1 80.19 29 GLY B N 1
ATOM 1419 C CA . GLY B 1 29 ? 12.328 -4.633 -3.396 1 80.19 29 GLY B CA 1
ATOM 1420 C C . GLY B 1 29 ? 11.305 -3.555 -3.1 1 80.19 29 GLY B C 1
ATOM 1421 O O . GLY B 1 29 ? 10.094 -3.803 -3.168 1 80.19 29 GLY B O 1
ATOM 1422 N N . PRO B 1 30 ? 11.734 -2.41 -2.785 1 87.5 30 PRO B N 1
ATOM 1423 C CA . PRO B 1 30 ? 10.859 -1.328 -2.326 1 87.5 30 PRO B CA 1
ATOM 1424 C C . PRO B 1 30 ? 10.031 -0.715 -3.457 1 87.5 30 PRO B C 1
ATOM 1426 O O . PRO B 1 30 ? 9 -0.087 -3.203 1 87.5 30 PRO B O 1
ATOM 1429 N N . ARG B 1 31 ? 10.406 -0.954 -4.648 1 92.75 31 ARG B N 1
ATOM 1430 C CA . ARG B 1 31 ? 9.711 -0.356 -5.785 1 92.75 31 ARG B CA 1
ATOM 1431 C C . ARG B 1 31 ? 8.289 -0.887 -5.898 1 92.75 31 ARG B C 1
ATOM 1433 O O . ARG B 1 31 ? 7.367 -0.141 -6.238 1 92.75 31 ARG B O 1
ATOM 1440 N N . HIS B 1 32 ? 8.109 -2.125 -5.555 1 96.38 32 HIS B N 1
ATOM 1441 C CA . HIS B 1 32 ? 6.785 -2.732 -5.645 1 96.38 32 HIS B CA 1
ATOM 1442 C C . HIS B 1 32 ? 5.781 -2.01 -4.754 1 96.38 32 HIS B C 1
ATOM 1444 O O . HIS B 1 32 ? 4.723 -1.585 -5.219 1 96.38 32 HIS B O 1
ATOM 1450 N N . ALA B 1 33 ? 6.199 -1.841 -3.543 1 97.06 33 ALA B N 1
ATOM 1451 C CA . ALA B 1 33 ? 5.309 -1.19 -2.584 1 97.06 33 ALA B CA 1
ATOM 1452 C C . ALA B 1 33 ? 4.992 0.24 -3.012 1 97.06 33 ALA B C 1
ATOM 1454 O O . ALA B 1 33 ? 3.85 0.69 -2.896 1 97.06 33 ALA B O 1
ATOM 1455 N N . GLU B 1 34 ? 5.992 0.874 -3.49 1 96.75 34 GLU B N 1
ATOM 1456 C CA . GLU B 1 34 ? 5.809 2.254 -3.926 1 96.75 34 GLU B CA 1
ATOM 1457 C C . GLU B 1 34 ? 4.816 2.342 -5.078 1 96.75 34 GLU B C 1
ATOM 1459 O O . GLU B 1 34 ? 3.98 3.248 -5.117 1 96.75 34 GLU B O 1
ATOM 1464 N N . GLN B 1 35 ? 4.949 1.435 -5.984 1 96.81 35 GLN B N 1
ATOM 1465 C CA . GLN B 1 35 ? 4.051 1.433 -7.133 1 96.81 35 GLN B CA 1
ATOM 1466 C C . GLN B 1 35 ? 2.607 1.181 -6.707 1 96.81 35 GLN B C 1
ATOM 1468 O O . GLN B 1 35 ? 1.688 1.848 -7.184 1 96.81 35 GLN B O 1
ATOM 1473 N N . ILE B 1 36 ? 2.428 0.245 -5.84 1 98.06 36 ILE B N 1
ATOM 1474 C CA . ILE B 1 36 ? 1.082 -0.058 -5.367 1 98.06 36 ILE B CA 1
ATOM 1475 C C . ILE B 1 36 ? 0.491 1.166 -4.672 1 98.06 36 ILE B C 1
ATOM 1477 O O . ILE B 1 36 ? -0.642 1.562 -4.957 1 98.06 36 ILE B O 1
ATOM 1481 N N . LEU B 1 37 ? 1.271 1.742 -3.805 1 97.94 37 LEU B N 1
ATOM 1482 C CA . LEU B 1 37 ? 0.784 2.877 -3.027 1 97.94 37 LEU B CA 1
ATOM 1483 C C . LEU B 1 37 ? 0.474 4.062 -3.932 1 97.94 37 LEU B C 1
ATOM 1485 O O . LEU B 1 37 ? -0.475 4.809 -3.682 1 97.94 37 LEU B O 1
ATOM 1489 N N . GLN B 1 38 ? 1.258 4.246 -4.977 1 97.19 38 GLN B N 1
ATOM 1490 C CA . GLN B 1 38 ? 1.002 5.309 -5.941 1 97.19 38 GLN B CA 1
ATOM 1491 C C . GLN B 1 38 ? -0.352 5.125 -6.621 1 97.19 38 GLN B C 1
ATOM 1493 O O . GLN B 1 38 ? -1.105 6.086 -6.785 1 97.19 38 GLN B O 1
ATOM 1498 N N . VAL B 1 39 ? -0.612 3.938 -6.996 1 97.75 39 VAL B N 1
ATOM 1499 C CA . VAL B 1 39 ? -1.894 3.648 -7.633 1 97.75 39 VAL B CA 1
ATOM 1500 C C . VAL B 1 39 ? -3.029 3.891 -6.641 1 97.75 39 VAL B C 1
ATOM 1502 O O . VAL B 1 39 ? -4.062 4.457 -7 1 97.75 39 VAL B O 1
ATOM 1505 N N . LEU B 1 40 ? -2.836 3.486 -5.438 1 98.25 40 LEU B N 1
ATOM 1506 C CA . LEU B 1 40 ? -3.857 3.695 -4.418 1 98.25 40 LEU B CA 1
ATOM 1507 C C . LEU B 1 40 ? -4.105 5.184 -4.195 1 98.25 40 LEU B C 1
ATOM 1509 O O . LEU B 1 40 ? -5.234 5.594 -3.904 1 98.25 40 LEU B O 1
ATOM 1513 N N . ASN B 1 41 ? -3.082 5.945 -4.324 1 98.19 41 ASN B N 1
ATOM 1514 C CA . ASN B 1 41 ? -3.273 7.391 -4.219 1 98.19 41 ASN B CA 1
ATOM 1515 C C . ASN B 1 41 ? -4.113 7.93 -5.375 1 98.19 41 ASN B C 1
ATOM 1517 O O . ASN B 1 41 ? -4.93 8.836 -5.184 1 98.19 41 ASN B O 1
ATOM 1521 N N . VAL B 1 42 ? -3.875 7.449 -6.539 1 97.81 42 VAL B N 1
ATOM 1522 C CA . VAL B 1 42 ? -4.699 7.82 -7.684 1 97.81 42 VAL B CA 1
ATOM 1523 C C . VAL B 1 42 ? -6.156 7.465 -7.406 1 97.81 42 VAL B C 1
ATOM 1525 O O . VAL B 1 42 ? -7.059 8.258 -7.684 1 97.81 42 VAL B O 1
ATOM 1528 N N . TYR B 1 43 ? -6.344 6.312 -6.836 1 96.44 43 TYR B N 1
ATOM 1529 C CA . TYR B 1 43 ? -7.688 5.883 -6.48 1 96.44 43 TYR B CA 1
ATOM 1530 C C . TYR B 1 43 ? -8.305 6.824 -5.449 1 96.44 43 TYR B C 1
ATOM 1532 O O . TYR B 1 43 ? -9.492 7.148 -5.531 1 96.44 43 TYR B O 1
ATOM 1540 N N . ARG B 1 44 ? -7.516 7.238 -4.492 1 97.56 44 ARG B N 1
ATOM 1541 C CA . ARG B 1 44 ? -8.008 8.195 -3.506 1 97.56 44 ARG B CA 1
ATOM 1542 C C . ARG B 1 44 ? -8.492 9.477 -4.176 1 97.56 44 ARG B C 1
ATOM 1544 O O . ARG B 1 44 ? -9.609 9.93 -3.922 1 97.56 44 ARG B O 1
ATOM 1551 N N . CYS B 1 45 ? -7.676 9.984 -5.074 1 96.62 45 CYS B N 1
ATOM 1552 C CA . CYS B 1 45 ? -7.949 11.266 -5.719 1 96.62 45 CYS B CA 1
ATOM 1553 C C . CYS B 1 45 ? -9.172 11.164 -6.625 1 96.62 45 CYS B C 1
ATOM 1555 O O . CYS B 1 45 ? -9.906 12.141 -6.7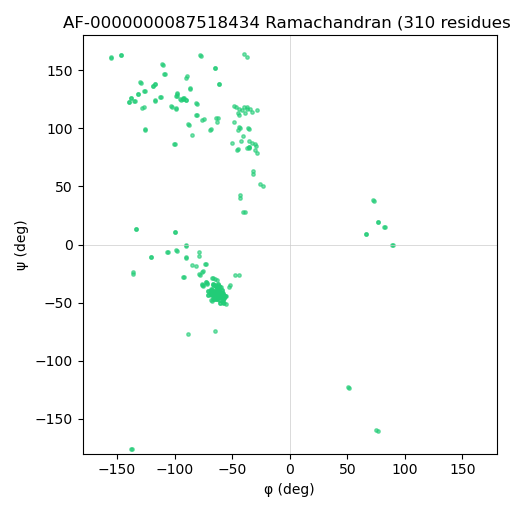89 1 96.62 45 CYS B O 1
ATOM 1557 N N . SER B 1 46 ? -9.445 10.008 -7.168 1 94.88 46 SER B N 1
ATOM 1558 C CA . SER B 1 46 ? -10.578 9.828 -8.07 1 94.88 46 SER B CA 1
ATOM 1559 C C . SER B 1 46 ? -11.781 9.242 -7.336 1 94.88 46 SER B C 1
ATOM 1561 O O . SER B 1 46 ? -12.844 9.062 -7.926 1 94.88 46 SER B O 1
ATOM 1563 N N . GLY B 1 47 ? -11.617 8.875 -6.078 1 94.56 47 GLY B N 1
ATOM 1564 C CA . GLY B 1 47 ? -12.695 8.297 -5.301 1 94.56 47 GLY B CA 1
ATOM 1565 C C . GLY B 1 47 ? -12.961 6.844 -5.641 1 94.56 47 GLY B C 1
ATOM 1566 O O . GLY B 1 47 ? -14.039 6.32 -5.355 1 94.56 47 GLY B O 1
ATOM 1567 N N . THR B 1 48 ? -11.984 6.18 -6.27 1 93.12 48 THR B N 1
ATOM 1568 C CA . THR B 1 48 ? -12.133 4.793 -6.691 1 93.12 48 THR B CA 1
ATOM 1569 C C . THR B 1 48 ? -11.906 3.844 -5.516 1 93.12 48 THR B C 1
ATOM 1571 O O . THR B 1 48 ? -10.883 3.92 -4.836 1 93.12 48 THR B O 1
ATOM 1574 N N . PHE B 1 49 ? -12.875 3.033 -5.188 1 91.88 49 PHE B N 1
ATOM 1575 C CA . PHE B 1 49 ? -12.859 1.983 -4.176 1 91.88 49 PHE B CA 1
ATOM 1576 C C . PHE B 1 49 ? -12.719 2.578 -2.781 1 91.88 49 PHE B C 1
ATOM 1578 O O . PHE B 1 49 ? -12.328 1.88 -1.842 1 91.88 49 PHE B O 1
ATOM 1585 N N . THR B 1 50 ? -12.805 3.861 -2.625 1 94.44 50 THR B N 1
ATOM 1586 C CA . THR B 1 50 ? -12.781 4.453 -1.292 1 94.44 50 THR B CA 1
ATOM 1587 C C . THR B 1 50 ? -14 4.023 -0.487 1 94.44 50 THR B C 1
ATOM 1589 O O . THR B 1 50 ? -15.055 3.732 -1.057 1 94.44 50 THR B O 1
ATOM 1592 N N . ASP B 1 51 ? -13.805 3.99 0.822 1 91.44 51 ASP B N 1
ATOM 1593 C CA . ASP B 1 51 ? -14.906 3.518 1.654 1 91.44 51 ASP B CA 1
ATOM 1594 C C . ASP B 1 51 ? -15.125 4.441 2.85 1 91.44 51 ASP B C 1
ATOM 1596 O O . ASP B 1 51 ? -15.828 4.086 3.795 1 91.44 51 ASP B O 1
ATOM 1600 N N . MET B 1 52 ? -14.562 5.59 2.857 1 92.69 52 MET B N 1
ATOM 1601 C CA . MET B 1 52 ? -14.812 6.605 3.873 1 92.69 52 MET B CA 1
ATOM 1602 C C . MET B 1 52 ? -14.523 8 3.328 1 92.69 52 MET B C 1
ATOM 1604 O O . MET B 1 52 ? -13.82 8.148 2.328 1 92.69 52 MET B O 1
ATOM 1608 N N . VAL B 1 53 ? -15.086 8.977 3.994 1 96.5 53 VAL B N 1
ATOM 1609 C CA . VAL B 1 53 ? -14.859 10.375 3.648 1 96.5 53 VAL B CA 1
ATOM 1610 C C . VAL B 1 53 ? -14.508 11.172 4.906 1 96.5 53 VAL B C 1
ATOM 1612 O O . VAL B 1 53 ? -15.195 11.062 5.926 1 96.5 53 VAL B O 1
ATOM 1615 N N . LEU B 1 54 ? -13.461 11.898 4.844 1 97.31 54 LEU B N 1
ATOM 1616 C CA . LEU B 1 54 ? -13.133 12.859 5.891 1 97.31 54 LEU B CA 1
ATOM 1617 C C . LEU B 1 54 ? -13.688 14.242 5.559 1 97.31 54 LEU B C 1
ATOM 1619 O O . LEU B 1 54 ? -13.492 14.742 4.453 1 97.31 54 LEU B O 1
ATOM 1623 N N . GLN B 1 55 ? -14.398 14.742 6.453 1 98 55 GLN B N 1
ATOM 1624 C CA . GLN B 1 55 ? -14.906 16.109 6.305 1 98 55 GLN B CA 1
ATOM 1625 C C . GLN B 1 55 ? -14.102 17.094 7.148 1 98 55 GLN B C 1
ATOM 1627 O O . GLN B 1 55 ? -14.016 16.938 8.375 1 98 55 GLN B O 1
ATOM 1632 N N . VAL B 1 56 ? -13.484 18.016 6.527 1 97.5 56 VAL B N 1
ATOM 1633 C CA . VAL B 1 56 ? -12.703 19.078 7.148 1 97.5 56 VAL B CA 1
ATOM 1634 C C . VAL B 1 56 ? -13.18 20.438 6.633 1 97.5 56 VAL B C 1
ATOM 1636 O O . VAL B 1 56 ? -13.039 20.734 5.445 1 97.5 56 VAL B O 1
ATOM 1639 N N . ASP B 1 57 ? -13.641 21.219 7.508 1 94.06 57 ASP B N 1
ATOM 1640 C CA . ASP B 1 57 ? -14.273 22.453 7.078 1 94.06 57 ASP B CA 1
ATOM 1641 C C . ASP B 1 57 ? -15.32 22.203 6 1 94.06 57 ASP B C 1
ATOM 1643 O O . ASP B 1 57 ? -16.266 21.453 6.219 1 94.06 57 ASP B O 1
ATOM 1647 N N . SER B 1 58 ? -15.242 22.797 4.828 1 94.88 58 SER B N 1
ATOM 1648 C CA . SER B 1 58 ? -16.203 22.609 3.744 1 94.88 58 SER B CA 1
ATOM 1649 C C . SER B 1 58 ? -15.672 21.625 2.701 1 94.88 58 SER B C 1
ATOM 1651 O O . SER B 1 58 ? -16.297 21.438 1.654 1 94.88 58 SER B O 1
ATOM 1653 N N . SER B 1 59 ? -14.609 20.984 3.076 1 97.56 59 SER B N 1
ATOM 1654 C CA . SER B 1 59 ? -13.977 20.078 2.115 1 97.56 59 SER B CA 1
ATOM 1655 C C . SER B 1 59 ? -14.18 18.625 2.508 1 97.56 59 SER B C 1
ATOM 1657 O O . SER B 1 59 ? -14.266 18.297 3.693 1 97.56 59 SER B O 1
ATOM 1659 N N . GLU B 1 60 ? -14.281 17.812 1.46 1 97.75 60 GLU B N 1
ATOM 1660 C CA . GLU B 1 60 ? -14.398 16.375 1.633 1 97.75 60 GLU B CA 1
ATOM 1661 C C . GLU B 1 60 ? -13.211 15.641 1.011 1 97.75 60 GLU B C 1
ATOM 1663 O O . GLU B 1 60 ? -12.766 15.992 -0.085 1 97.75 60 GLU B O 1
ATOM 1668 N N . PHE B 1 61 ? -12.719 14.617 1.775 1 98.12 61 PHE B N 1
ATOM 1669 C CA . PHE B 1 61 ? -11.57 13.836 1.324 1 98.12 61 PHE B CA 1
ATOM 1670 C C . PHE B 1 61 ? -11.906 12.352 1.311 1 98.12 61 PHE B C 1
ATOM 1672 O O . PHE B 1 61 ? -11.883 11.695 2.354 1 98.12 61 PHE B O 1
ATOM 1679 N N . PRO B 1 62 ? -12.25 11.82 0.11 1 96.94 62 P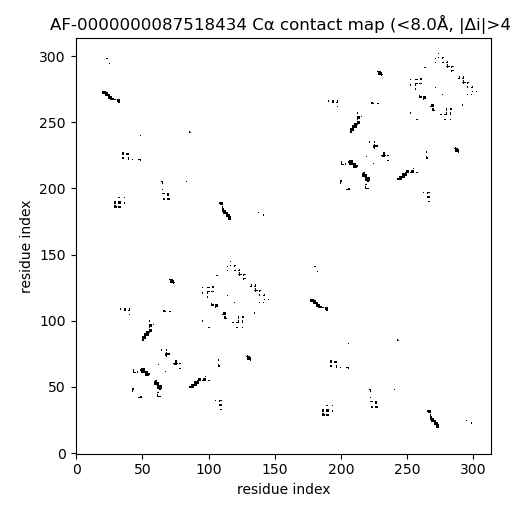RO B N 1
ATOM 1680 C CA . PRO B 1 62 ? -12.383 10.367 0.048 1 96.94 62 PRO B CA 1
ATOM 1681 C C . PRO B 1 62 ? -11.086 9.633 0.372 1 96.94 62 PRO B C 1
ATOM 1683 O O . PRO B 1 62 ? -10 10.094 -0.006 1 96.94 62 PRO B O 1
ATOM 1686 N N . CYS B 1 63 ? -11.18 8.555 1.137 1 97.38 63 CYS B N 1
ATOM 1687 C CA . CYS B 1 63 ? -10 7.797 1.548 1 97.38 63 CYS B CA 1
ATOM 1688 C C . CYS B 1 63 ? -10.328 6.312 1.66 1 97.38 63 CYS B C 1
ATOM 1690 O O . CYS B 1 63 ? -11.5 5.926 1.649 1 97.38 63 CYS B O 1
ATOM 1692 N N . HIS B 1 64 ? -9.391 5.52 1.679 1 96.06 64 HIS B N 1
ATOM 1693 C CA . HIS B 1 64 ? -9.516 4.117 2.051 1 96.06 64 HIS B CA 1
ATOM 1694 C C . HIS B 1 64 ? -9.297 3.92 3.547 1 96.06 64 HIS B C 1
ATOM 1696 O O . HIS B 1 64 ? -8.25 4.297 4.082 1 96.06 64 HIS B O 1
ATOM 1702 N N . ARG B 1 65 ? -10.242 3.34 4.18 1 95.69 65 ARG B N 1
ATOM 1703 C CA . ARG B 1 65 ? -10.172 3.102 5.617 1 95.69 65 ARG B CA 1
ATOM 1704 C C . ARG B 1 65 ? -8.914 2.318 5.977 1 95.69 65 ARG B C 1
ATOM 1706 O O . ARG B 1 65 ? -8.219 2.654 6.941 1 95.69 65 ARG B O 1
ATOM 1713 N N . ALA B 1 66 ? -8.625 1.279 5.191 1 95.94 66 ALA B N 1
ATOM 1714 C CA . ALA B 1 66 ? -7.477 0.413 5.449 1 95.94 66 ALA B CA 1
ATOM 1715 C C . ALA B 1 66 ? -6.172 1.207 5.422 1 95.94 66 ALA B C 1
ATOM 1717 O O . ALA B 1 66 ? -5.305 1.016 6.277 1 95.94 66 ALA B O 1
ATOM 1718 N N . ILE B 1 67 ? -5.965 2.105 4.445 1 98 67 ILE B N 1
ATOM 1719 C CA . ILE B 1 67 ? -4.738 2.879 4.305 1 98 67 ILE B CA 1
ATOM 1720 C C . ILE B 1 67 ? -4.621 3.881 5.449 1 98 67 ILE B C 1
ATOM 1722 O O . ILE B 1 67 ? -3.551 4.035 6.043 1 98 67 ILE B O 1
ATOM 1726 N N . LEU B 1 68 ? -5.742 4.578 5.836 1 97.44 68 LEU B N 1
ATOM 1727 C CA . LEU B 1 68 ? -5.715 5.5 6.965 1 97.44 68 LEU B CA 1
ATOM 1728 C C . LEU B 1 68 ? -5.344 4.77 8.25 1 97.44 68 LEU B C 1
ATOM 1730 O O . LEU B 1 68 ? -4.52 5.258 9.031 1 97.44 68 LEU B O 1
ATOM 1734 N N . SER B 1 69 ? -5.98 3.613 8.406 1 96.69 69 SER B N 1
ATOM 1735 C CA . SER B 1 69 ? -5.699 2.807 9.594 1 96.69 69 SER B CA 1
ATOM 1736 C C . SER B 1 69 ? -4.238 2.379 9.633 1 96.69 69 SER B C 1
ATOM 1738 O O . SER B 1 69 ? -3.637 2.309 10.711 1 96.69 69 SER B O 1
ATOM 1740 N N . ALA B 1 70 ? -3.639 2.102 8.516 1 97.5 70 ALA B N 1
ATOM 1741 C CA . ALA B 1 70 ? -2.25 1.655 8.43 1 97.5 70 ALA B CA 1
ATOM 1742 C C . ALA B 1 70 ? -1.286 2.803 8.719 1 97.5 70 ALA B C 1
ATOM 1744 O O . ALA B 1 70 ? -0.207 2.588 9.273 1 97.5 70 ALA B O 1
ATOM 1745 N N . GLY B 1 71 ? -1.645 4.004 8.367 1 97.88 71 GLY B N 1
ATOM 1746 C CA . GLY B 1 71 ? -0.703 5.113 8.406 1 97.88 71 GLY B CA 1
ATOM 1747 C C . GLY B 1 71 ? -0.949 6.066 9.555 1 97.88 71 GLY B C 1
ATOM 1748 O O . GLY B 1 71 ? -0.169 6.996 9.781 1 97.88 71 GLY B O 1
ATOM 1749 N N . SER B 1 72 ? -1.999 5.91 10.297 1 97.94 72 SER B N 1
ATOM 1750 C CA . SER B 1 72 ? -2.402 6.82 11.367 1 97.94 72 SER B CA 1
ATOM 1751 C C . SER B 1 72 ? -2.914 6.055 12.578 1 97.94 72 SER B C 1
ATOM 1753 O O . SER B 1 72 ? -3.912 5.336 12.492 1 97.94 72 SER B O 1
ATOM 1755 N N . ILE B 1 73 ? -2.283 6.293 13.734 1 97 73 ILE B N 1
ATOM 1756 C CA . ILE B 1 73 ? -2.695 5.621 14.961 1 97 73 ILE B CA 1
ATOM 1757 C C . ILE B 1 73 ? -4.086 6.102 15.367 1 97 73 ILE B C 1
ATOM 1759 O O . ILE B 1 73 ? -4.891 5.324 15.891 1 97 73 ILE B O 1
ATOM 1763 N N . TYR B 1 74 ? -4.375 7.32 15.109 1 95.75 74 TYR B N 1
ATOM 1764 C CA . TYR B 1 74 ? -5.688 7.895 15.383 1 95.75 74 TYR B CA 1
ATOM 1765 C C . TYR B 1 74 ? -6.781 7.117 14.656 1 95.75 74 TYR B C 1
ATOM 1767 O O . TYR B 1 74 ? -7.734 6.648 15.281 1 95.75 74 TYR B O 1
ATOM 1775 N N . PHE B 1 75 ? -6.629 6.887 13.422 1 95.44 75 PHE B N 1
ATOM 1776 C CA . PHE B 1 75 ? -7.641 6.191 12.641 1 95.44 75 PHE B CA 1
ATOM 1777 C C . PHE B 1 75 ? -7.625 4.699 12.93 1 95.44 75 PHE B C 1
ATOM 1779 O O . PHE B 1 75 ? -8.672 4.043 12.914 1 95.44 75 PHE B O 1
ATOM 1786 N N . ARG B 1 76 ? -6.438 4.164 13.18 1 95 76 ARG B N 1
ATOM 1787 C CA . ARG B 1 76 ? -6.348 2.756 13.547 1 95 76 ARG B CA 1
ATOM 1788 C C . ARG B 1 76 ? -7.176 2.467 14.797 1 95 76 ARG B C 1
ATOM 1790 O O . ARG B 1 76 ? -7.926 1.489 14.836 1 95 76 ARG B O 1
ATOM 1797 N N . THR B 1 77 ? -7.082 3.273 15.781 1 92.88 77 THR B N 1
ATOM 1798 C CA . THR B 1 77 ? -7.809 3.127 17.047 1 92.88 77 THR B CA 1
ATOM 1799 C C . THR B 1 77 ? -9.305 3.369 16.828 1 92.88 77 THR B C 1
ATOM 1801 O O . THR B 1 77 ? -10.133 2.613 17.328 1 92.88 77 THR B O 1
ATOM 1804 N N . MET B 1 78 ? -9.594 4.359 16 1 90.25 78 MET B N 1
ATOM 1805 C CA . MET B 1 78 ? -10.992 4.719 15.75 1 90.25 78 MET B CA 1
ATOM 1806 C C . MET B 1 78 ? -11.734 3.562 15.094 1 90.25 78 MET B C 1
ATOM 1808 O O . MET B 1 78 ? -12.875 3.271 15.453 1 90.25 78 MET B O 1
ATOM 1812 N N . PHE B 1 79 ? -11.086 2.873 14.141 1 89.5 79 PHE B N 1
ATOM 1813 C CA . PHE B 1 79 ? -11.781 1.864 13.352 1 89.5 79 PHE B CA 1
ATOM 1814 C C . PHE B 1 79 ? -11.648 0.487 13.984 1 89.5 79 PHE B C 1
ATOM 1816 O O . PHE B 1 79 ? -12.367 -0.445 13.617 1 89.5 79 PHE B O 1
ATOM 1823 N N . ASN B 1 80 ? -10.586 0.166 14.75 1 80.88 80 ASN B N 1
ATOM 1824 C CA . ASN B 1 80 ? -10.461 -1.119 15.43 1 80.88 80 ASN B CA 1
ATOM 1825 C C . ASN B 1 80 ? -11.703 -1.437 16.266 1 80.88 80 ASN B C 1
ATOM 1827 O O . ASN B 1 80 ? -12.062 -2.604 16.422 1 80.88 80 ASN B O 1
ATOM 1831 N N . GLY B 1 81 ? -12.336 -0.494 16.844 1 67.31 81 GLY B N 1
ATOM 1832 C CA . GLY B 1 81 ? -13.547 -0.711 17.625 1 67.31 81 GLY B CA 1
ATOM 1833 C C . GLY B 1 81 ? -14.797 -0.731 16.766 1 67.31 81 GLY B C 1
ATOM 1834 O O . GLY B 1 81 ? -15.883 -1.069 17.266 1 67.31 81 GLY B O 1
ATOM 1835 N N . GLN B 1 82 ? -14.602 -0.21 15.633 1 60.69 82 GLN B N 1
ATOM 1836 C CA . GLN B 1 82 ? -15.781 -0.076 14.781 1 60.69 82 GLN B CA 1
ATOM 1837 C C . GLN B 1 82 ? -16 -1.328 13.938 1 60.69 82 GLN B C 1
ATOM 1839 O O . GLN B 1 82 ? -15.039 -1.921 13.438 1 60.69 82 GLN B O 1
ATOM 1844 N N . LEU B 1 83 ? -16.953 -2.143 14.312 1 51.34 83 LEU B N 1
ATOM 1845 C CA . LEU B 1 83 ? -17.359 -3.293 13.516 1 51.34 83 LEU B CA 1
ATOM 1846 C C . LEU B 1 83 ? -17.375 -2.955 12.031 1 51.34 83 LEU B C 1
ATOM 1848 O O . LEU B 1 83 ? -17.422 -1.782 11.656 1 51.34 83 LEU B O 1
ATOM 1852 N N . ARG B 1 84 ? -17.406 -4.043 11.094 1 50.16 84 ARG B N 1
ATOM 1853 C CA . ARG B 1 84 ? -17.391 -4.227 9.648 1 50.16 84 ARG B CA 1
ATOM 1854 C C . ARG B 1 84 ? -18.312 -3.221 8.961 1 50.16 84 ARG B C 1
ATOM 1856 O O . ARG B 1 84 ? -19.484 -3.514 8.703 1 50.16 84 ARG B O 1
ATOM 1863 N N . GLU B 1 85 ? -18.328 -1.983 9.438 1 50.5 85 GLU B N 1
ATOM 1864 C CA . GLU B 1 85 ? -19.438 -1.273 8.805 1 50.5 85 GLU B CA 1
ATOM 1865 C C . GLU B 1 85 ? -19.172 -1.034 7.324 1 50.5 85 GLU B C 1
ATOM 1867 O O . GLU B 1 85 ? -18.094 -0.551 6.957 1 50.5 85 GLU B O 1
ATOM 1872 N N . SER B 1 86 ? -19.688 -1.828 6.453 1 51.78 86 SER B N 1
ATOM 1873 C CA . SER B 1 86 ? -19.672 -1.857 4.992 1 51.78 86 SER B CA 1
ATOM 1874 C C . SER B 1 86 ? -19.922 -0.471 4.41 1 51.78 86 SER B C 1
ATOM 1876 O O . SER B 1 86 ? -19.594 -0.21 3.252 1 51.78 86 SER B O 1
ATOM 1878 N N . ARG B 1 87 ? -20.672 0.463 5.199 1 56.38 87 ARG B N 1
ATOM 1879 C CA . ARG B 1 87 ? -21.141 1.687 4.555 1 56.38 87 ARG B CA 1
ATOM 1880 C C . ARG B 1 87 ? -20.109 2.801 4.68 1 56.38 87 ARG B C 1
ATOM 1882 O O . ARG B 1 87 ? -19.297 2.811 5.617 1 56.38 87 ARG B O 1
ATOM 1889 N N . GLN B 1 88 ? -20.125 3.484 3.598 1 64.5 88 GLN B N 1
ATOM 1890 C CA . GLN B 1 88 ? -19.281 4.672 3.592 1 64.5 88 GLN B CA 1
ATOM 1891 C C . GLN B 1 88 ? -19.469 5.488 4.867 1 64.5 88 GLN B C 1
ATOM 1893 O O . GLN B 1 88 ? -20.578 5.922 5.172 1 64.5 88 GLN B O 1
ATOM 1898 N N . GLN B 1 89 ? -18.391 5.609 5.578 1 82.12 89 GLN B N 1
ATOM 1899 C CA . GLN B 1 89 ? -18.391 6.344 6.836 1 82.12 89 GLN B CA 1
ATOM 1900 C C . GLN B 1 89 ? -17.875 7.77 6.641 1 82.12 89 GLN B C 1
ATOM 1902 O O . GLN B 1 89 ? -16.938 7.996 5.871 1 82.12 89 GLN B O 1
ATOM 1907 N N . LEU B 1 90 ? -18.688 8.672 7.113 1 92.62 90 LEU B N 1
ATOM 1908 C CA . LEU B 1 90 ? -18.25 10.062 7.164 1 92.62 90 LEU B CA 1
ATOM 1909 C C . LEU B 1 90 ? -17.656 10.391 8.531 1 92.62 90 LEU B C 1
ATOM 1911 O O . LEU B 1 90 ? -18.297 10.164 9.562 1 92.62 90 LEU B O 1
ATOM 1915 N N . VAL B 1 91 ? -16.469 10.859 8.555 1 94.5 91 VAL B N 1
ATOM 1916 C CA . VAL B 1 91 ? -15.797 11.266 9.781 1 94.5 91 VAL B CA 1
ATOM 1917 C C . VAL B 1 91 ? -15.492 12.766 9.734 1 94.5 91 VAL B C 1
ATOM 1919 O O . VAL B 1 91 ? -14.836 13.234 8.805 1 94.5 91 VAL B O 1
ATOM 1922 N N . ARG B 1 92 ? -15.93 13.516 10.656 1 96.25 92 ARG B N 1
ATOM 1923 C CA . ARG B 1 92 ? -15.664 14.945 10.742 1 96.25 92 ARG B CA 1
ATOM 1924 C C . ARG B 1 92 ? -14.43 15.227 11.594 1 96.25 92 ARG B C 1
ATOM 1926 O O . ARG B 1 92 ? -14.344 14.758 12.734 1 96.25 92 ARG B O 1
ATOM 1933 N N . ILE B 1 93 ? -13.531 15.914 11.031 1 97.31 93 ILE B N 1
ATOM 1934 C CA . ILE B 1 93 ? -12.312 16.297 11.742 1 97.31 93 ILE B CA 1
ATOM 1935 C C . ILE B 1 93 ? -12.297 17.797 11.977 1 97.31 93 ILE B C 1
ATOM 1937 O O . ILE B 1 93 ? -12.43 18.578 11.039 1 97.31 93 ILE B O 1
ATOM 1941 N N . GLN B 1 94 ? -12.109 18.141 13.195 1 97 94 GLN B N 1
ATOM 1942 C CA . GLN B 1 94 ? -12.039 19.547 13.57 1 97 94 GLN B CA 1
ATOM 1943 C C . GLN B 1 94 ? -10.625 19.938 13.984 1 97 94 GLN B C 1
ATOM 1945 O O . GLN B 1 94 ? -9.828 19.078 14.367 1 97 94 GLN B O 1
ATOM 1950 N N . GLY B 1 95 ? -10.266 21.203 13.859 1 96.19 95 GLY B N 1
ATOM 1951 C CA . GLY B 1 95 ? -8.977 21.688 14.336 1 96.19 95 GLY B CA 1
ATOM 1952 C C . GLY B 1 95 ? -7.883 21.594 13.297 1 96.19 95 GLY B C 1
ATOM 1953 O O . GLY B 1 95 ? -6.723 21.891 13.57 1 96.19 95 GLY B O 1
ATOM 1954 N N . ILE B 1 96 ? -8.219 21.109 12.156 1 97.69 96 ILE B N 1
ATOM 1955 C CA . ILE B 1 96 ? -7.285 20.984 11.039 1 97.69 96 ILE B CA 1
ATOM 1956 C C . ILE B 1 96 ? -7.879 21.656 9.805 1 97.69 96 ILE B C 1
ATOM 1958 O O . ILE B 1 96 ? -9.055 21.453 9.484 1 97.69 96 ILE B O 1
ATOM 1962 N N . GLY B 1 97 ? -7.074 22.469 9.172 1 97.88 97 GLY B N 1
ATOM 1963 C CA . GLY B 1 97 ? -7.523 23.062 7.922 1 97.88 97 GLY B CA 1
ATOM 1964 C C . GLY B 1 97 ? -7.453 22.109 6.746 1 97.88 97 GLY B C 1
ATOM 1965 O O . GLY B 1 97 ? -6.711 21.125 6.78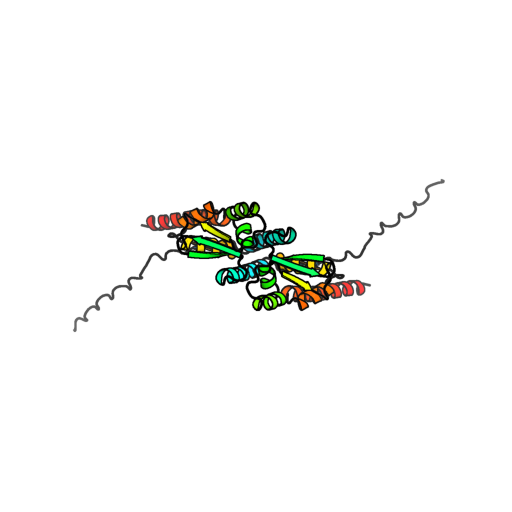1 1 97.88 97 GLY B O 1
ATOM 1966 N N . ALA B 1 98 ? -8.18 22.469 5.672 1 98.06 98 ALA B N 1
ATOM 1967 C CA . ALA B 1 98 ? -8.289 21.609 4.496 1 98.06 98 ALA B CA 1
ATOM 1968 C C . ALA B 1 98 ? -6.93 21.422 3.83 1 98.06 98 ALA B C 1
ATOM 1970 O O . ALA B 1 98 ? -6.566 20.297 3.461 1 98.06 98 ALA B O 1
ATOM 1971 N N . SER B 1 99 ? -6.23 22.469 3.652 1 97.88 99 SER B N 1
ATOM 1972 C CA . SER B 1 99 ? -4.93 22.375 2.998 1 97.88 99 SER B CA 1
ATOM 1973 C C . SER B 1 99 ? -3.953 21.531 3.818 1 97.88 99 SER B C 1
ATOM 1975 O O . SER B 1 99 ? -3.166 20.766 3.26 1 97.88 99 SER B O 1
ATOM 1977 N N . THR B 1 100 ? -4.004 21.656 5.086 1 98.31 100 THR B N 1
ATOM 1978 C CA . THR B 1 100 ? -3.164 20.875 5.992 1 98.31 100 THR B CA 1
ATOM 1979 C C . THR B 1 100 ? -3.52 19.391 5.926 1 98.31 100 THR B C 1
ATOM 1981 O O . THR B 1 100 ? -2.635 18.531 5.832 1 98.31 100 THR B O 1
ATOM 1984 N N . MET B 1 101 ? -4.824 19.156 5.918 1 98.5 101 MET B N 1
ATOM 1985 C CA . MET B 1 101 ? -5.277 17.766 5.801 1 98.5 101 MET B CA 1
ATOM 1986 C C . MET B 1 101 ? -4.785 17.141 4.5 1 98.5 101 MET B C 1
ATOM 1988 O O . MET B 1 101 ? -4.324 16 4.488 1 98.5 101 MET B O 1
ATOM 1992 N N . GLU B 1 102 ? -4.879 17.906 3.48 1 98.06 102 GLU B N 1
ATOM 1993 C CA . GLU B 1 102 ? -4.398 17.422 2.189 1 98.06 102 GLU B CA 1
ATOM 1994 C C . GLU B 1 102 ? -2.926 17.031 2.262 1 98.06 102 GLU B C 1
ATOM 1996 O O . GLU B 1 102 ? -2.533 15.977 1.744 1 98.06 102 GLU B O 1
ATOM 2001 N N . THR B 1 103 ? -2.094 17.844 2.877 1 97.69 103 THR B N 1
ATOM 2002 C CA . THR B 1 103 ? -0.667 17.578 3.016 1 97.69 103 THR B CA 1
ATOM 2003 C C . THR B 1 103 ? -0.438 16.297 3.814 1 97.69 103 THR B C 1
ATOM 2005 O O . THR B 1 103 ? 0.392 15.469 3.439 1 97.69 103 THR B O 1
ATOM 2008 N N . VAL B 1 104 ? -1.213 16.109 4.879 1 98.56 104 VAL B N 1
ATOM 2009 C CA . VAL B 1 104 ? -1.08 14.922 5.723 1 98.56 104 VAL B CA 1
ATOM 2010 C C . VAL B 1 104 ? -1.49 13.68 4.934 1 98.56 104 VAL B C 1
ATOM 2012 O O . VAL B 1 104 ? -0.79 12.664 4.953 1 98.56 104 VAL B O 1
ATOM 2015 N N . LEU B 1 105 ? -2.629 13.758 4.23 1 98.5 105 LEU B N 1
ATOM 2016 C CA . LEU B 1 105 ? -3.105 12.625 3.447 1 98.5 105 LEU B CA 1
ATOM 2017 C C . LEU B 1 105 ? -2.117 12.273 2.34 1 98.5 105 LEU B C 1
ATOM 2019 O O . LEU B 1 105 ? -1.865 11.094 2.076 1 98.5 105 LEU B O 1
ATOM 2023 N N . ASN B 1 106 ? -1.554 13.289 1.703 1 97.44 106 ASN B N 1
ATOM 2024 C CA . ASN B 1 106 ? -0.525 13.039 0.7 1 97.44 106 ASN B CA 1
ATOM 2025 C C . ASN B 1 106 ? 0.658 12.273 1.288 1 97.44 106 ASN B C 1
ATOM 2027 O O . ASN B 1 106 ? 1.18 11.352 0.662 1 97.44 106 ASN B O 1
ATOM 2031 N N . PHE B 1 107 ? 1.006 12.656 2.432 1 98.31 107 PHE B N 1
ATOM 2032 C CA . PHE B 1 107 ? 2.113 11.953 3.066 1 98.31 107 PHE B CA 1
ATOM 2033 C C . PHE B 1 107 ? 1.746 10.492 3.338 1 98.31 107 PHE B C 1
ATOM 2035 O O . PHE B 1 107 ? 2.543 9.594 3.08 1 98.31 107 PHE B O 1
ATOM 2042 N N . VAL B 1 108 ? 0.583 10.289 3.887 1 98.44 108 VAL B N 1
ATOM 2043 C CA . VAL B 1 108 ? 0.159 8.938 4.215 1 98.44 108 VAL B CA 1
ATOM 2044 C C . VAL B 1 108 ? 0.153 8.078 2.955 1 98.44 108 VAL B C 1
ATOM 2046 O O . VAL B 1 108 ? 0.625 6.934 2.973 1 98.44 108 VAL B O 1
ATOM 2049 N N . TYR B 1 109 ? -0.269 8.609 1.825 1 98.12 109 TYR B N 1
ATOM 2050 C CA . TYR B 1 109 ? -0.462 7.844 0.602 1 98.12 109 TYR B CA 1
ATOM 2051 C C . TYR B 1 109 ? 0.813 7.816 -0.232 1 98.12 109 TYR B C 1
ATOM 2053 O O . TYR B 1 109 ? 0.923 7.039 -1.185 1 98.12 109 TYR B O 1
ATOM 2061 N N . GLU B 1 110 ? 1.813 8.648 0.109 1 96.25 110 GLU B N 1
ATOM 2062 C CA . GLU B 1 110 ? 2.959 8.719 -0.794 1 96.25 110 GLU B CA 1
ATOM 2063 C C . GLU B 1 110 ? 4.273 8.695 -0.021 1 96.25 110 GLU B C 1
ATOM 2065 O O . GLU B 1 110 ? 5.336 8.445 -0.599 1 96.25 110 GLU B O 1
ATOM 2070 N N . GLY B 1 111 ? 4.254 9.07 1.167 1 97.06 111 GLY B N 1
ATOM 2071 C CA . GLY B 1 111 ? 5.477 9.188 1.942 1 97.06 111 GLY B CA 1
ATOM 2072 C C . GLY B 1 111 ? 6.223 10.484 1.695 1 97.06 111 GLY B C 1
ATOM 2073 O O . GLY B 1 111 ? 7.418 10.586 1.983 1 97.06 111 GLY B O 1
ATOM 2074 N N . LYS B 1 112 ? 5.523 11.438 1.082 1 96.12 112 LYS B N 1
ATOM 2075 C CA . LYS B 1 112 ? 6.125 12.727 0.764 1 96.12 112 LYS B CA 1
ATOM 2076 C C . LYS B 1 112 ? 5.246 13.875 1.246 1 96.12 112 LYS B C 1
ATOM 2078 O O . LYS B 1 112 ? 4.02 13.805 1.163 1 96.12 112 LYS B O 1
ATOM 2083 N N . ALA B 1 113 ? 5.879 14.906 1.78 1 96.06 113 ALA B N 1
ATOM 2084 C CA . ALA B 1 113 ? 5.172 16.109 2.211 1 96.06 113 ALA B CA 1
ATOM 2085 C C . ALA B 1 113 ? 5.941 17.359 1.819 1 96.06 113 ALA B C 1
ATOM 2087 O O . ALA B 1 113 ? 7.148 17.469 2.059 1 96.06 113 ALA B O 1
ATOM 2088 N N . ALA B 1 114 ? 5.297 18.234 1.146 1 94 114 ALA B N 1
ATOM 2089 C CA . ALA B 1 114 ? 5.867 19.547 0.864 1 94 114 ALA B CA 1
ATOM 2090 C C . ALA B 1 114 ? 5.695 20.484 2.055 1 94 114 ALA B C 1
ATOM 2092 O O . ALA B 1 114 ? 4.574 20.875 2.396 1 94 114 ALA B O 1
ATOM 2093 N N . LEU B 1 115 ? 6.777 20.812 2.662 1 95 115 LEU B N 1
ATOM 2094 C CA . LEU B 1 115 ? 6.746 21.641 3.867 1 95 115 LEU B CA 1
ATOM 2095 C C . LEU B 1 115 ? 7.504 22.953 3.652 1 95 115 LEU B C 1
ATOM 2097 O O . LEU B 1 115 ? 8.547 22.953 3 1 95 115 LEU B O 1
ATOM 2101 N N . ASP B 1 116 ? 7.008 23.953 4.051 1 92.75 116 ASP B N 1
ATOM 2102 C CA . ASP B 1 116 ? 7.691 25.234 4.098 1 92.75 116 ASP B CA 1
ATOM 2103 C C . ASP B 1 116 ? 7.398 25.969 5.406 1 92.75 116 ASP B C 1
ATOM 2105 O O . ASP B 1 116 ? 6.746 25.422 6.297 1 92.75 116 ASP B O 1
ATOM 2109 N N . GLU B 1 117 ? 7.895 27.156 5.516 1 91.12 117 GLU B N 1
ATOM 2110 C CA . GLU B 1 117 ? 7.781 27.906 6.766 1 91.12 117 GLU B CA 1
ATOM 2111 C C . GLU B 1 117 ? 6.324 28.203 7.098 1 91.12 117 GLU B C 1
ATOM 2113 O O . GLU B 1 117 ? 5.945 28.266 8.266 1 91.12 117 GLU B O 1
ATOM 2118 N N . ALA B 1 118 ? 5.52 28.344 6.125 1 93.5 118 ALA B N 1
ATOM 2119 C CA . ALA B 1 118 ? 4.141 28.781 6.309 1 93.5 118 ALA B CA 1
ATOM 2120 C C . ALA B 1 118 ? 3.254 27.641 6.805 1 93.5 118 ALA B C 1
ATOM 2122 O O . ALA B 1 118 ? 2.273 27.875 7.516 1 93.5 118 ALA B O 1
ATOM 2123 N N . ASN B 1 119 ? 3.666 26.375 6.48 1 96.44 119 ASN B N 1
ATOM 2124 C CA . ASN B 1 119 ? 2.709 25.312 6.781 1 96.44 119 ASN B CA 1
ATOM 2125 C C . ASN B 1 119 ? 3.289 24.297 7.754 1 96.44 119 ASN B C 1
ATOM 2127 O O . ASN B 1 119 ? 2.555 23.469 8.312 1 96.44 119 ASN B O 1
ATOM 2131 N N . VAL B 1 120 ? 4.539 24.328 8.047 1 96.81 120 VAL B N 1
ATOM 2132 C CA . VAL B 1 120 ? 5.215 23.281 8.812 1 96.81 120 VAL B CA 1
ATOM 2133 C C . VAL B 1 120 ? 4.586 23.172 10.195 1 96.81 120 VAL B C 1
ATOM 2135 O O . VAL B 1 120 ? 4.426 22.062 10.727 1 96.81 120 VAL B O 1
ATOM 2138 N N . GLY B 1 121 ? 4.191 24.266 10.766 1 96.81 121 GLY B N 1
ATOM 2139 C CA . GLY B 1 121 ? 3.578 24.234 12.086 1 96.81 121 GLY B CA 1
ATOM 2140 C C . GLY B 1 121 ? 2.211 23.578 12.094 1 96.81 121 GLY B C 1
ATOM 2141 O O . GLY B 1 121 ? 1.923 22.75 12.953 1 96.81 121 GLY B O 1
ATOM 2142 N N . SER B 1 122 ? 1.378 23.984 11.148 1 98.06 122 SER B N 1
ATOM 2143 C CA . SER B 1 122 ? 0.04 23.406 11.062 1 98.06 122 SER B CA 1
ATOM 2144 C C . SER B 1 122 ? 0.099 21.922 10.734 1 98.06 122 SER B C 1
ATOM 2146 O O . SER B 1 122 ? -0.685 21.141 11.266 1 98.06 122 SER B O 1
ATOM 2148 N N . VAL B 1 123 ? 1.025 21.531 9.945 1 98.44 123 VAL B N 1
ATOM 2149 C CA . VAL B 1 123 ? 1.175 20.125 9.578 1 98.44 123 VAL B CA 1
ATOM 2150 C C . VAL B 1 123 ? 1.676 19.328 10.781 1 98.44 123 VAL B C 1
ATOM 2152 O O . VAL B 1 123 ? 1.22 18.203 11.031 1 98.44 123 VAL B O 1
ATOM 2155 N N . PHE B 1 124 ? 2.596 19.938 11.523 1 98.19 124 PHE B N 1
ATOM 2156 C CA . PHE B 1 124 ? 3.049 19.297 12.75 1 98.19 124 PHE B CA 1
ATOM 2157 C C . PHE B 1 124 ? 1.874 19.016 13.68 1 98.19 124 PHE B C 1
ATOM 2159 O O . PHE B 1 124 ? 1.709 17.875 14.148 1 98.19 124 PHE B O 1
ATOM 2166 N N . GLY B 1 125 ? 1.096 20.047 13.891 1 98.44 125 GLY B N 1
ATOM 2167 C CA . GLY B 1 125 ? -0.052 19.875 14.773 1 98.44 125 GLY B CA 1
ATOM 2168 C C . GLY B 1 125 ? -1.014 18.797 14.297 1 98.44 125 GLY B C 1
ATOM 2169 O O . GLY B 1 125 ? -1.485 17.984 15.102 1 98.44 125 GLY B O 1
ATOM 2170 N N . ALA B 1 126 ? -1.316 18.75 13.062 1 98.62 126 ALA B N 1
ATOM 2171 C CA . ALA B 1 126 ? -2.234 17.781 12.484 1 98.62 126 ALA B CA 1
ATOM 2172 C C . ALA B 1 126 ? -1.665 16.359 12.578 1 98.62 126 ALA B C 1
ATOM 2174 O O . ALA B 1 126 ? -2.371 15.43 12.961 1 98.62 126 ALA B O 1
ATOM 2175 N N . ALA B 1 127 ? -0.395 16.234 12.195 1 98.69 127 ALA B N 1
ATOM 2176 C CA . ALA B 1 127 ? 0.263 14.93 12.25 1 98.69 127 ALA B CA 1
ATOM 2177 C C . ALA B 1 127 ? 0.267 14.375 13.68 1 98.69 127 ALA B C 1
ATOM 2179 O O . ALA B 1 127 ? 0.048 13.18 13.891 1 98.69 127 ALA B O 1
ATOM 2180 N N . ASP B 1 128 ? 0.546 15.289 14.578 1 98.31 128 ASP B N 1
ATOM 2181 C CA . ASP B 1 128 ? 0.541 14.898 15.984 1 98.31 128 ASP B CA 1
ATOM 2182 C C . ASP B 1 128 ? -0.855 14.469 16.438 1 98.31 128 ASP B C 1
ATOM 2184 O O . ASP B 1 128 ? -1.014 13.43 17.094 1 98.31 128 ASP B O 1
ATOM 2188 N N . MET B 1 129 ? -1.855 15.203 16.094 1 98 129 MET B N 1
ATOM 2189 C CA . MET B 1 129 ? -3.242 14.914 16.438 1 98 129 MET B CA 1
ATOM 2190 C C . MET B 1 129 ? -3.689 13.586 15.836 1 98 129 MET B C 1
ATOM 2192 O O . MET B 1 129 ? -4.336 12.781 16.516 1 98 129 MET B O 1
ATOM 2196 N N . LEU B 1 130 ? -3.324 13.352 14.609 1 98.25 130 LEU B N 1
ATOM 2197 C CA . LEU B 1 130 ? -3.803 12.188 13.867 1 98.25 130 LEU B CA 1
ATOM 2198 C C . LEU B 1 130 ? -2.873 11 14.07 1 98.25 130 LEU B C 1
ATOM 2200 O O . LEU B 1 130 ? -3.1 9.922 13.508 1 98.25 130 LEU B O 1
ATOM 2204 N N . GLY B 1 131 ? -1.846 11.188 14.797 1 98 131 GLY B N 1
ATOM 2205 C CA . GLY B 1 131 ? -0.964 10.094 15.164 1 98 131 GLY B CA 1
ATOM 2206 C C . GLY B 1 131 ? -0.101 9.617 14.008 1 98 131 GLY B C 1
ATOM 2207 O O . GLY B 1 131 ? 0.086 8.414 13.82 1 98 131 GLY B O 1
ATOM 2208 N N . VAL B 1 132 ? 0.366 10.484 13.188 1 98.31 132 VAL B N 1
ATOM 2209 C CA . VAL B 1 132 ? 1.336 10.188 12.141 1 98.31 132 VAL B CA 1
ATOM 2210 C C . VAL B 1 132 ? 2.734 10.594 12.602 1 98.31 132 VAL B C 1
ATOM 2212 O O . VAL B 1 132 ? 3.238 11.656 12.211 1 98.31 132 VAL B O 1
ATOM 2215 N N . SER B 1 133 ? 3.393 9.711 13.281 1 96.81 133 SER B N 1
ATOM 2216 C CA . SER B 1 133 ? 4.59 10.039 14.047 1 96.81 133 SER B CA 1
ATOM 2217 C C . SER B 1 133 ? 5.754 10.398 13.133 1 96.81 133 SER B C 1
ATOM 2219 O O . SER B 1 133 ? 6.512 11.328 13.43 1 96.81 133 SER B O 1
ATOM 2221 N N . VAL B 1 134 ? 5.926 9.648 12.086 1 96.56 134 VAL B N 1
ATOM 2222 C CA . VAL B 1 134 ? 7.043 9.883 11.18 1 96.56 134 VAL B CA 1
ATOM 2223 C C . VAL B 1 134 ? 6.957 11.297 10.617 1 96.56 134 VAL B C 1
ATOM 2225 O O . VAL B 1 134 ? 7.965 12.008 10.555 1 96.56 134 VAL B O 1
ATOM 2228 N N . LEU B 1 135 ? 5.805 11.703 10.266 1 97.75 135 LEU B N 1
ATOM 2229 C CA . LEU B 1 135 ? 5.605 13.039 9.711 1 97.75 135 LEU B CA 1
ATOM 2230 C C . LEU B 1 135 ? 5.77 14.102 10.797 1 97.75 135 LEU B C 1
ATOM 2232 O O . LEU B 1 135 ? 6.359 15.156 10.547 1 97.75 135 LEU B O 1
ATOM 2236 N N . SER B 1 136 ? 5.223 13.883 11.977 1 97.81 136 SER B N 1
ATOM 2237 C CA . SER B 1 136 ? 5.379 14.828 13.078 1 97.81 136 SER B CA 1
ATOM 2238 C C . SER B 1 136 ? 6.852 15.078 13.383 1 97.81 136 SER B C 1
ATOM 2240 O O . SER B 1 136 ? 7.27 16.234 13.523 1 97.81 136 SER B O 1
ATOM 2242 N N . LYS B 1 137 ? 7.609 14.047 13.422 1 96.5 137 LYS B N 1
ATOM 2243 C CA . LYS B 1 137 ? 9.039 14.156 13.695 1 96.5 137 LYS B CA 1
ATOM 2244 C C . LYS B 1 137 ? 9.758 14.906 12.578 1 96.5 137 LYS B C 1
ATOM 2246 O O . LYS B 1 137 ? 10.633 15.727 12.836 1 96.5 137 LYS B O 1
ATOM 2251 N N . ALA B 1 138 ? 9.383 14.602 11.383 1 94.56 138 ALA B N 1
ATOM 2252 C CA . ALA B 1 138 ? 9.961 15.289 10.234 1 94.56 138 ALA B CA 1
ATOM 2253 C C . ALA B 1 138 ? 9.703 16.797 10.305 1 94.56 138 ALA B C 1
ATOM 2255 O O . ALA B 1 138 ? 10.578 17.594 9.977 1 94.56 138 ALA B O 1
ATOM 2256 N N . CYS B 1 139 ? 8.523 17.172 10.664 1 96.25 139 CYS B N 1
ATOM 2257 C CA . CYS B 1 139 ? 8.172 18.578 10.773 1 96.25 139 CYS B CA 1
ATOM 2258 C C . CYS B 1 139 ? 9.062 19.281 11.789 1 96.25 139 CYS B C 1
ATOM 2260 O O . CYS B 1 139 ? 9.508 20.406 11.547 1 96.25 139 CYS B O 1
ATOM 2262 N N . VAL B 1 140 ? 9.328 18.641 12.938 1 95.56 140 VAL B N 1
ATOM 2263 C CA . VAL B 1 140 ? 10.188 19.219 13.969 1 95.56 140 VAL B CA 1
ATOM 2264 C C . VAL B 1 140 ? 11.586 19.469 13.398 1 95.56 140 VAL B C 1
ATOM 2266 O O . VAL B 1 140 ? 12.164 20.531 13.617 1 95.56 140 VAL B O 1
ATOM 2269 N N . GLN B 1 141 ? 12.023 18.516 12.656 1 93.06 141 GLN B N 1
ATOM 2270 C CA . GLN B 1 141 ? 13.336 18.641 12.047 1 93.06 141 GLN B CA 1
ATOM 2271 C C . GLN B 1 141 ? 13.367 19.797 11.047 1 93.06 141 GLN B C 1
ATOM 2273 O O . GLN B 1 141 ? 14.32 20.578 11 1 93.06 141 GLN B O 1
ATOM 2278 N N . GLU B 1 142 ? 12.359 19.875 10.273 1 91.44 142 GLU B N 1
ATOM 2279 C CA . GLU B 1 142 ? 12.273 20.953 9.289 1 91.44 142 GLU B CA 1
ATOM 2280 C C . GLU B 1 142 ? 12.156 22.312 9.953 1 91.44 142 GLU B C 1
ATOM 2282 O O . GLU B 1 142 ? 12.727 23.297 9.477 1 91.44 142 GLU B O 1
ATOM 2287 N N . MET B 1 143 ? 11.406 22.438 11.016 1 90.62 143 MET B N 1
ATOM 2288 C CA . MET B 1 143 ? 11.273 23.688 11.758 1 90.62 143 MET B CA 1
ATOM 2289 C C . MET B 1 143 ? 12.625 24.156 12.273 1 90.62 143 MET B C 1
ATOM 2291 O O . MET B 1 143 ? 12.945 25.344 12.195 1 90.62 143 MET B O 1
ATOM 2295 N N . HIS B 1 144 ? 13.383 23.219 12.773 1 89.12 144 HIS B N 1
ATOM 2296 C CA . HIS B 1 144 ? 14.727 23.547 13.25 1 89.12 144 HIS B CA 1
ATOM 2297 C C . HIS B 1 144 ? 15.602 24.062 12.109 1 89.12 144 HIS B C 1
ATOM 2299 O O . HIS B 1 144 ? 16.359 25.016 12.289 1 89.12 144 HIS B O 1
ATOM 2305 N N . ALA B 1 145 ? 15.406 23.469 10.945 1 85.62 145 ALA B N 1
ATOM 2306 C CA . ALA B 1 145 ? 16.188 23.875 9.781 1 85.62 145 ALA B CA 1
ATOM 2307 C C . ALA B 1 145 ? 15.805 25.281 9.328 1 85.62 145 ALA B C 1
ATOM 2309 O O . ALA B 1 145 ? 16.672 26.078 8.945 1 85.62 145 ALA B O 1
ATOM 2310 N N . PHE B 1 146 ? 14.562 25.609 9.391 1 82.12 146 PHE B N 1
ATOM 2311 C CA . PHE B 1 146 ? 14.086 26.922 9 1 82.12 146 PHE B CA 1
ATOM 2312 C C . PHE B 1 146 ? 14.625 27.984 9.945 1 82.12 146 PHE B C 1
ATOM 2314 O O . PHE B 1 146 ? 14.992 29.078 9.516 1 82.12 146 PHE B O 1
ATOM 2321 N N . LEU B 1 147 ? 14.648 27.703 11.211 1 81.31 147 LEU B N 1
ATOM 2322 C CA . LEU B 1 147 ? 15.125 28.641 12.227 1 81.31 147 LEU B CA 1
ATOM 2323 C C . LEU B 1 147 ? 16.625 28.906 12.07 1 81.31 147 LEU B C 1
ATOM 2325 O O . LEU B 1 147 ? 17.078 30.031 12.195 1 81.31 147 LEU B O 1
ATOM 2329 N N . GLN B 1 148 ? 17.312 27.859 11.789 1 80.81 148 GLN B N 1
ATOM 2330 C CA . GLN B 1 148 ? 18.75 28 11.594 1 80.81 148 GLN B CA 1
ATOM 2331 C C . GLN B 1 148 ? 19.062 28.828 10.344 1 80.81 148 GLN B C 1
ATOM 2333 O O . GLN B 1 148 ? 19.969 29.656 10.352 1 80.81 148 GLN B O 1
ATOM 2338 N N . TRP B 1 149 ? 18.328 28.578 9.359 1 75.62 149 TRP B N 1
ATOM 2339 C CA . TRP B 1 149 ? 18.531 29.328 8.117 1 75.62 149 TRP B CA 1
ATOM 2340 C C . TRP B 1 149 ? 18.172 30.797 8.297 1 75.62 149 TRP B C 1
ATOM 2342 O O . TRP B 1 149 ? 18.906 31.672 7.84 1 75.62 149 TRP B O 1
ATOM 2352 N N . GLY B 1 150 ? 17.078 31.078 8.969 1 71.62 150 GLY B N 1
ATOM 2353 C CA . GLY B 1 150 ? 16.734 32.469 9.266 1 71.62 150 GLY B CA 1
ATOM 2354 C C . GLY B 1 150 ? 17.766 33.156 10.125 1 71.62 150 GLY B C 1
ATOM 2355 O O . GLY B 1 150 ? 18.078 34.344 9.891 1 71.62 150 GLY B O 1
ATOM 2356 N N . LEU B 1 151 ? 18.219 32.406 11.031 1 69.69 151 LEU B N 1
ATOM 2357 C CA . LEU B 1 151 ? 19.219 32.969 11.914 1 69.69 151 LEU B CA 1
ATOM 2358 C C . LEU B 1 151 ? 20.516 33.25 11.156 1 69.69 151 LEU B C 1
ATOM 2360 O O . LEU B 1 151 ? 21.188 34.25 11.383 1 69.69 151 LEU B O 1
ATOM 2364 N N . SER B 1 152 ? 20.812 32.344 10.297 1 69.81 152 SER B N 1
ATOM 2365 C CA . SER B 1 152 ? 22.031 32.5 9.5 1 69.81 152 SER B CA 1
ATOM 2366 C C . SER B 1 152 ? 21.938 33.719 8.594 1 69.81 152 SER B C 1
ATOM 2368 O O . SER B 1 152 ? 22.953 34.375 8.344 1 69.81 152 SER B O 1
ATOM 2370 N N . LEU B 1 153 ? 20.828 34 8.102 1 63.94 153 LEU B N 1
ATOM 2371 C CA . LEU B 1 153 ? 20.625 35.156 7.238 1 63.94 153 LEU B CA 1
ATOM 2372 C C . LEU B 1 153 ? 20.688 36.438 8.039 1 63.94 153 LEU B C 1
ATOM 2374 O O . LEU B 1 153 ? 21.125 37.5 7.527 1 63.94 153 LEU B O 1
ATOM 2378 N N . ILE B 1 154 ? 20.234 36.375 9.227 1 64.38 154 ILE B N 1
ATOM 2379 C CA . ILE B 1 154 ? 20.281 37.562 10.07 1 64.38 154 ILE B CA 1
ATOM 2380 C C . ILE B 1 154 ? 21.703 37.781 10.562 1 64.38 154 ILE B C 1
ATOM 2382 O O . ILE B 1 154 ? 22.141 38.938 10.727 1 64.38 154 ILE B O 1
ATOM 2386 N N . ALA B 1 155 ? 22.484 36.812 10.844 1 57 155 ALA B N 1
ATOM 2387 C CA . ALA B 1 155 ? 23.844 36.938 11.398 1 57 155 ALA B CA 1
ATOM 2388 C C . ALA B 1 155 ? 24.828 37.375 10.32 1 57 155 ALA B C 1
ATOM 2390 O O . ALA B 1 155 ? 26 37.656 10.625 1 57 155 ALA B O 1
ATOM 2391 N N . PHE B 1 156 ? 24.562 37.156 9.094 1 53.38 156 PHE B N 1
ATOM 2392 C CA . PHE B 1 156 ? 25.516 37.656 8.117 1 53.38 156 PHE B CA 1
ATOM 2393 C C . PHE B 1 156 ? 25.391 39.188 7.977 1 53.38 156 PHE B C 1
ATOM 2395 O O . PHE B 1 156 ? 24.297 39.688 7.707 1 53.38 156 PHE B O 1
ATOM 2402 N N . PRO B 1 157 ? 26.5 40 8.562 1 48.5 157 PRO B N 1
ATOM 2403 C CA . PRO B 1 157 ? 26.562 41.438 8.375 1 48.5 157 PRO B CA 1
ATOM 2404 C C . PRO B 1 157 ? 26.453 41.844 6.91 1 48.5 157 PRO B C 1
ATOM 2406 O O . PRO B 1 157 ? 26.797 41.062 6.016 1 48.5 157 PRO B O 1
#

Radius of gyration: 29.26 Å; Cα contacts (8 Å, |Δi|>4): 407; chains: 2; bounding box: 70×129×49 Å